Protein AF-A0A1I0GYD6-F1 (afdb_monomer)

Structure (mmCIF, N/CA/C/O backbone):
data_AF-A0A1I0GYD6-F1
#
_entry.id   AF-A0A1I0GYD6-F1
#
loop_
_atom_site.group_PDB
_atom_site.id
_atom_site.type_symbol
_atom_site.label_atom_id
_atom_site.label_alt_id
_atom_site.label_comp_id
_atom_site.label_asym_id
_atom_site.label_entity_id
_atom_site.label_seq_id
_atom_site.pdbx_PDB_ins_code
_atom_site.Cartn_x
_atom_site.Cartn_y
_atom_site.Cartn_z
_atom_site.occupancy
_atom_site.B_iso_or_equiv
_atom_site.auth_seq_id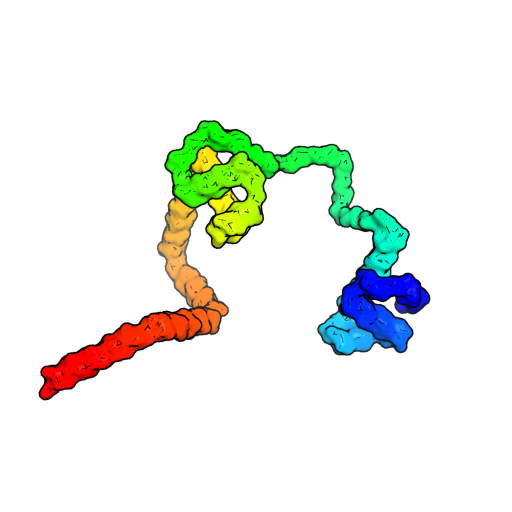
_atom_site.auth_comp_id
_atom_site.auth_asym_id
_atom_site.auth_atom_id
_atom_site.pdbx_PDB_model_num
ATOM 1 N N . MET A 1 1 ? -24.861 17.254 33.164 1.00 60.19 1 MET A N 1
ATOM 2 C CA . MET A 1 1 ? -25.232 16.139 32.263 1.00 60.19 1 MET A CA 1
ATOM 3 C C . MET A 1 1 ? -26.738 16.053 32.268 1.00 60.19 1 MET A C 1
ATOM 5 O O . MET A 1 1 ? -27.284 16.132 33.356 1.00 60.19 1 MET A O 1
ATOM 9 N N . ASN A 1 2 ? -27.392 15.909 31.117 1.00 68.62 2 ASN A N 1
ATOM 10 C CA . ASN A 1 2 ? -28.832 15.675 31.104 1.00 68.62 2 ASN A CA 1
ATOM 11 C C . ASN A 1 2 ? -29.079 14.161 31.238 1.00 68.62 2 ASN A C 1
ATOM 13 O O . ASN A 1 2 ? -28.977 13.426 30.259 1.00 68.62 2 ASN A O 1
ATOM 17 N N . THR A 1 3 ? -29.248 13.681 32.471 1.00 73.06 3 THR A N 1
ATOM 18 C CA . THR A 1 3 ? -29.357 12.246 32.797 1.00 73.06 3 THR A CA 1
ATOM 19 C C . THR A 1 3 ? -30.644 11.620 32.264 1.00 73.06 3 THR A C 1
ATOM 21 O O . THR A 1 3 ? -30.663 10.425 31.983 1.00 73.06 3 THR A O 1
ATOM 24 N N . GLU A 1 4 ? -31.686 12.419 32.042 1.00 76.75 4 GLU A N 1
ATOM 25 C CA . GLU A 1 4 ? -32.954 11.978 31.452 1.00 76.75 4 GLU A CA 1
ATOM 26 C C . GLU A 1 4 ? -32.768 11.490 30.010 1.00 76.75 4 GLU A C 1
ATOM 28 O O . GLU A 1 4 ? -33.218 10.403 29.660 1.00 76.75 4 GLU A O 1
ATOM 33 N N . GLN A 1 5 ? -31.967 12.204 29.210 1.00 80.44 5 GLN A N 1
ATOM 34 C CA . GLN A 1 5 ? -31.656 11.811 27.828 1.00 80.44 5 GLN A CA 1
ATOM 35 C C . GLN A 1 5 ? -30.883 10.489 27.729 1.00 80.44 5 GLN A C 1
ATOM 37 O O . GLN A 1 5 ? -30.929 9.824 26.695 1.00 80.44 5 GLN A O 1
ATOM 42 N N . LEU A 1 6 ? -30.149 10.107 28.779 1.00 81.50 6 LEU A N 1
ATOM 43 C CA . LEU A 1 6 ? -29.390 8.855 28.809 1.00 81.50 6 LEU A CA 1
ATOM 44 C C . LEU A 1 6 ? -30.273 7.643 29.121 1.00 81.50 6 LEU A C 1
ATOM 46 O O . LEU A 1 6 ? -29.966 6.550 28.651 1.00 81.50 6 LEU A O 1
ATOM 50 N N . LYS A 1 7 ? -31.372 7.832 29.865 1.00 83.38 7 LYS A N 1
ATOM 51 C CA . LYS A 1 7 ? -32.328 6.762 30.198 1.00 83.38 7 LYS A CA 1
ATOM 52 C C . LYS A 1 7 ? -33.103 6.269 28.973 1.00 83.38 7 LYS A C 1
ATOM 54 O O . LYS A 1 7 ? -33.479 5.107 28.915 1.00 83.38 7 LYS A O 1
ATOM 59 N N . GLU A 1 8 ? -33.294 7.129 27.976 1.00 82.69 8 GLU A N 1
ATOM 60 C CA . GLU A 1 8 ? -34.005 6.814 26.727 1.00 82.69 8 GLU A CA 1
ATOM 61 C C . GLU A 1 8 ? -33.108 6.187 25.638 1.00 82.69 8 GLU A C 1
ATOM 63 O O . GLU A 1 8 ? -33.518 6.050 24.473 1.00 82.69 8 GLU A O 1
ATOM 68 N N . LEU A 1 9 ? -31.853 5.858 25.973 1.00 83.75 9 LEU A N 1
ATOM 69 C CA . LEU A 1 9 ? -30.913 5.253 25.036 1.00 83.75 9 LEU A CA 1
ATOM 70 C C . LEU A 1 9 ? -31.171 3.754 24.866 1.00 83.75 9 LEU A C 1
ATOM 72 O O . LEU A 1 9 ? -31.213 3.014 25.842 1.00 83.75 9 LEU A O 1
ATOM 76 N N . ASN A 1 10 ? -31.266 3.282 23.618 1.00 83.81 10 ASN A N 1
ATOM 77 C CA . ASN A 1 10 ? -31.264 1.847 23.355 1.00 83.81 10 ASN A CA 1
ATOM 78 C C . ASN A 1 10 ? -29.827 1.322 23.494 1.00 83.81 10 ASN A C 1
ATOM 80 O O . ASN A 1 10 ? -28.979 1.555 22.625 1.00 83.81 10 ASN A O 1
ATOM 84 N N . LEU A 1 11 ? -29.561 0.628 24.603 1.00 82.12 11 LEU A N 1
ATOM 85 C CA . LEU A 1 11 ? -28.238 0.109 24.939 1.00 82.12 11 LEU A CA 1
ATOM 86 C C . LEU A 1 11 ? -27.738 -0.927 23.923 1.00 82.12 11 LEU A C 1
ATOM 88 O O . LEU A 1 11 ? -26.537 -0.977 23.679 1.00 82.12 11 LEU A O 1
ATOM 92 N N . GLU A 1 12 ? -28.614 -1.701 23.276 1.00 83.06 12 GLU A N 1
ATOM 93 C CA . GLU A 1 12 ? -28.217 -2.743 22.312 1.00 83.06 12 GLU A CA 1
ATOM 94 C C . GLU A 1 12 ? -27.498 -2.180 21.083 1.00 83.06 12 GLU A C 1
ATOM 96 O O . GLU A 1 12 ? -26.647 -2.837 20.486 1.00 83.06 12 GLU A O 1
ATOM 101 N N . LEU A 1 13 ? -27.799 -0.932 20.721 1.00 81.25 13 LEU A N 1
ATOM 102 C CA . LEU A 1 13 ? -27.207 -0.271 19.563 1.00 81.25 13 LEU A CA 1
ATOM 103 C C . LEU A 1 13 ? -25.826 0.323 19.857 1.00 81.25 13 LEU A C 1
ATOM 105 O O . LEU A 1 13 ? -25.136 0.741 18.924 1.00 81.25 13 LEU A O 1
ATOM 109 N N . LEU A 1 14 ? -25.421 0.396 21.125 1.00 85.06 14 LEU A N 1
ATOM 110 C CA . LEU A 1 14 ? -24.171 1.008 21.565 1.00 85.06 14 LEU A CA 1
ATOM 111 C C . LEU A 1 14 ? -23.012 0.008 21.553 1.00 85.06 14 LEU A C 1
ATOM 113 O O . LEU A 1 14 ? -23.192 -1.198 21.695 1.00 85.06 14 LEU A O 1
ATOM 117 N N . THR A 1 15 ? -21.787 0.514 21.402 1.00 88.50 15 THR A N 1
ATOM 118 C CA . THR A 1 15 ? -20.594 -0.314 21.627 1.00 88.50 15 THR A CA 1
ATOM 119 C C . THR A 1 15 ? -20.403 -0.577 23.120 1.00 88.50 15 THR A C 1
ATOM 121 O O . THR A 1 15 ? -20.819 0.240 23.935 1.00 88.50 15 THR A O 1
ATOM 124 N N . GLU A 1 16 ? -19.710 -1.656 23.488 1.00 88.44 16 GLU A N 1
ATOM 125 C CA . GLU A 1 16 ? -19.433 -1.996 24.899 1.00 88.44 16 GLU A CA 1
ATOM 126 C C . GLU A 1 16 ? -18.871 -0.801 25.687 1.00 88.44 16 GLU A C 1
ATOM 128 O O . GLU A 1 16 ? -19.434 -0.377 26.689 1.00 88.44 16 GLU A O 1
ATOM 133 N N . ARG A 1 17 ? -17.873 -0.102 25.128 1.00 89.25 17 ARG A N 1
ATOM 134 C CA . ARG A 1 17 ? -17.311 1.110 25.753 1.00 89.25 17 ARG A CA 1
ATOM 135 C C . ARG A 1 17 ? -18.295 2.274 25.894 1.00 89.25 17 ARG A C 1
ATOM 137 O O . ARG A 1 17 ? -18.101 3.131 26.750 1.00 89.25 17 ARG A O 1
ATOM 144 N N . GLN A 1 18 ? -19.286 2.376 25.013 1.00 90.56 18 GLN A N 1
ATOM 145 C CA . GLN A 1 18 ? -20.334 3.390 25.124 1.00 90.56 18 GLN A CA 1
ATOM 146 C C . GLN A 1 18 ? -21.358 2.997 26.189 1.00 90.56 18 GLN A C 1
ATOM 148 O O . GLN A 1 18 ? -21.754 3.866 26.960 1.00 90.56 18 GLN A O 1
ATOM 153 N N . LYS A 1 19 ? -21.743 1.715 26.253 1.00 91.31 19 LYS A N 1
ATOM 154 C CA . LYS A 1 19 ? -22.641 1.174 27.283 1.00 91.31 19 LYS A CA 1
ATOM 155 C C . LYS A 1 19 ? -22.064 1.408 28.675 1.00 91.31 19 LYS A C 1
ATOM 157 O O . LYS A 1 19 ? -22.728 2.038 29.489 1.00 91.31 19 LYS A O 1
ATOM 162 N N . ASP A 1 20 ? -20.808 1.023 28.896 1.00 91.38 20 ASP A N 1
ATOM 163 C CA . ASP A 1 20 ? -20.119 1.189 30.181 1.00 91.38 20 ASP A CA 1
ATOM 164 C C . ASP A 1 20 ? -20.117 2.652 30.641 1.00 91.38 20 ASP A C 1
ATOM 166 O O . ASP A 1 20 ? -20.473 2.970 31.776 1.00 91.38 20 ASP A O 1
ATOM 170 N N . ALA A 1 21 ? -19.765 3.572 29.736 1.00 91.12 21 ALA A N 1
ATOM 171 C CA . ALA A 1 21 ? -19.734 5.000 30.034 1.00 91.12 21 ALA A CA 1
ATOM 172 C C . ALA A 1 21 ? -21.131 5.581 30.326 1.00 91.12 21 ALA A C 1
ATOM 174 O O . ALA A 1 21 ? -21.249 6.488 31.148 1.00 91.12 21 ALA A O 1
ATOM 175 N N . VAL A 1 22 ? -22.178 5.086 29.656 1.00 91.38 22 VAL A N 1
ATOM 176 C CA . VAL A 1 22 ? -23.570 5.514 29.874 1.00 91.38 22 VAL A CA 1
ATOM 177 C C . VAL A 1 22 ? -24.118 4.954 31.187 1.00 91.38 22 VAL A C 1
ATOM 179 O O . VAL A 1 22 ? -24.715 5.713 31.944 1.00 91.38 22 VAL A O 1
ATOM 182 N N . LEU A 1 23 ? -23.871 3.679 31.502 1.00 91.94 23 LEU A N 1
ATOM 183 C CA . LEU A 1 23 ? -24.292 3.053 32.760 1.00 91.94 23 LEU A CA 1
ATOM 184 C C . LEU A 1 23 ? -23.654 3.743 33.965 1.00 91.94 23 LEU A C 1
ATOM 186 O O . LEU A 1 23 ? -24.362 4.184 34.864 1.00 91.94 23 LEU A O 1
ATOM 190 N N . MET A 1 24 ? -22.337 3.960 33.935 1.00 90.88 24 MET A N 1
ATOM 191 C CA . MET A 1 24 ? -21.652 4.688 35.006 1.00 90.88 24 MET A CA 1
ATOM 192 C C . MET A 1 24 ? -22.148 6.136 35.154 1.00 90.88 24 MET A C 1
ATOM 194 O O . MET A 1 24 ? -22.161 6.674 36.259 1.00 90.88 24 MET A O 1
ATOM 198 N N . ALA A 1 25 ? -22.572 6.775 34.060 1.00 89.31 25 ALA A N 1
ATOM 199 C CA . ALA A 1 25 ? -23.183 8.101 34.115 1.00 89.31 25 ALA A CA 1
ATOM 200 C C . ALA A 1 25 ? -24.609 8.072 34.700 1.00 89.31 25 ALA A C 1
ATOM 202 O O . ALA A 1 25 ? -24.994 9.015 35.391 1.00 89.31 25 ALA A O 1
ATOM 203 N N . LEU A 1 26 ? -25.384 7.006 34.459 1.00 89.06 26 LEU A N 1
ATOM 204 C CA . LEU A 1 26 ? -26.707 6.789 35.063 1.00 89.06 26 LEU A CA 1
ATOM 205 C C . LEU A 1 26 ? -26.618 6.481 36.565 1.00 89.06 26 LEU A C 1
ATOM 207 O O . LEU A 1 26 ? -27.490 6.905 37.316 1.00 89.06 26 LEU A O 1
ATOM 211 N N . GLU A 1 27 ? -25.538 5.831 37.003 1.00 89.75 27 GLU A N 1
ATOM 212 C CA . GLU A 1 27 ? -25.182 5.640 38.419 1.00 89.75 27 GLU A CA 1
ATOM 213 C C . GLU A 1 27 ? -24.773 6.948 39.129 1.00 89.75 27 GLU A C 1
ATOM 215 O O . GLU A 1 27 ? -24.512 6.945 40.329 1.00 89.75 27 GLU A O 1
ATOM 220 N N . GLY A 1 28 ? -24.692 8.072 38.407 1.00 88.38 28 GLY A N 1
ATOM 221 C CA . GLY A 1 28 ? -24.372 9.386 38.967 1.00 88.38 28 GLY A CA 1
ATOM 222 C C . GLY A 1 28 ? -22.878 9.709 39.059 1.00 88.38 28 GLY A C 1
ATOM 223 O O . GLY A 1 28 ? -22.526 10.760 39.596 1.00 88.38 28 GLY A O 1
ATOM 224 N N . LYS A 1 29 ? -21.988 8.865 38.515 1.00 89.50 29 LYS A N 1
ATOM 225 C CA . LYS A 1 29 ? -20.537 9.123 38.535 1.00 89.50 29 LYS A CA 1
ATOM 226 C C . LYS A 1 29 ? -20.171 10.314 37.653 1.00 89.50 29 LYS A C 1
ATOM 228 O O . LYS A 1 29 ? -20.707 10.505 36.555 1.00 89.50 29 LYS A O 1
ATOM 233 N N . SER A 1 30 ? -19.194 11.104 38.093 1.00 92.06 30 SER A N 1
ATOM 234 C CA . SER A 1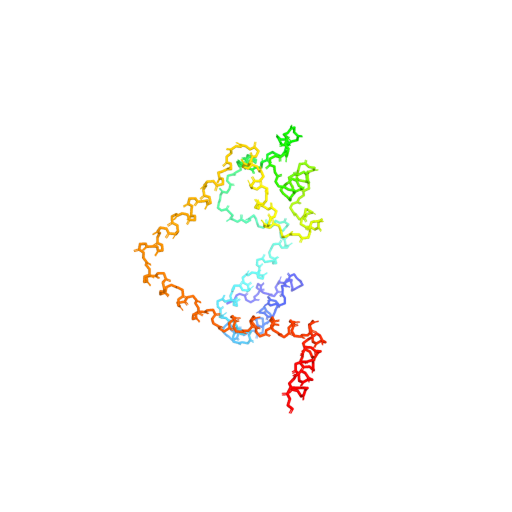 30 ? -18.709 12.241 37.305 1.00 92.06 30 SER A CA 1
ATOM 235 C C . SER A 1 30 ? -17.894 11.777 36.088 1.00 92.06 30 SER A C 1
ATOM 237 O O . SER A 1 30 ? -17.222 10.749 36.119 1.00 92.06 30 SER A O 1
ATOM 239 N N . GLN A 1 31 ? -17.861 12.556 34.997 1.00 91.25 31 GLN A N 1
ATOM 240 C CA . GLN A 1 31 ? -17.051 12.209 33.807 1.00 91.25 31 GLN A CA 1
ATOM 241 C C . GLN A 1 31 ? -15.563 12.011 34.128 1.00 91.25 31 GLN A C 1
ATOM 243 O O . GLN A 1 31 ? -14.860 11.279 33.431 1.00 91.25 31 GLN A O 1
ATOM 248 N N . THR A 1 32 ? -15.073 12.690 35.164 1.00 91.88 32 THR A N 1
ATOM 249 C CA . THR A 1 32 ? -13.715 12.544 35.683 1.00 91.88 32 THR A CA 1
ATOM 250 C C . THR A 1 32 ? -13.499 11.209 36.386 1.00 91.88 32 THR A C 1
ATOM 252 O O . THR A 1 32 ? -12.466 10.583 36.158 1.00 91.88 32 THR A O 1
ATOM 255 N N . GLU A 1 33 ? -14.456 10.743 37.188 1.00 91.94 33 GLU A N 1
ATOM 256 C CA . GLU A 1 33 ? -14.412 9.418 37.824 1.00 91.94 33 GLU A CA 1
ATOM 257 C C . GLU A 1 33 ? -14.535 8.298 36.796 1.00 91.94 33 GLU A C 1
ATOM 259 O O . GLU A 1 33 ? -13.722 7.378 36.802 1.00 91.94 33 GLU A O 1
ATOM 264 N N . ILE A 1 34 ? -15.478 8.418 35.857 1.00 92.69 34 ILE A N 1
ATOM 265 C CA . ILE A 1 34 ? -15.650 7.460 34.755 1.00 92.69 34 ILE A CA 1
ATOM 266 C C . ILE A 1 34 ? -14.353 7.349 33.952 1.00 92.69 34 ILE A C 1
ATOM 268 O O . ILE A 1 34 ? -13.905 6.253 33.628 1.00 92.69 34 ILE A O 1
ATOM 272 N N . GLY A 1 35 ? -13.706 8.485 33.674 1.00 92.38 35 GLY A N 1
ATOM 273 C CA . GLY A 1 35 ? -12.426 8.509 32.976 1.00 92.38 35 GLY A CA 1
ATOM 274 C C . GLY A 1 35 ? -11.336 7.752 33.733 1.00 92.38 35 GLY A C 1
ATOM 275 O O . GLY A 1 35 ? -10.646 6.923 33.142 1.00 92.38 35 GLY A O 1
ATOM 276 N N . LYS A 1 36 ? -11.223 7.972 35.049 1.00 93.06 36 LYS A N 1
ATOM 277 C CA . LYS A 1 36 ? -10.273 7.242 35.902 1.00 93.06 36 LYS A CA 1
ATOM 278 C C . LYS A 1 36 ? -10.547 5.734 35.904 1.00 93.06 36 LYS A C 1
ATOM 280 O O . LYS A 1 36 ? -9.604 4.969 35.743 1.00 93.06 36 LYS A O 1
ATOM 285 N N . LEU A 1 37 ? -11.811 5.318 36.020 1.00 91.88 37 LEU A N 1
ATOM 286 C CA . LEU A 1 37 ? -12.209 3.903 36.026 1.00 91.88 37 LEU A CA 1
ATOM 287 C C . LEU A 1 37 ? -11.954 3.210 34.680 1.00 91.88 37 LEU A C 1
ATOM 289 O O . LEU A 1 37 ? -11.504 2.071 34.644 1.00 91.88 37 LEU A O 1
ATOM 293 N N . MET A 1 38 ? -12.198 3.905 33.568 1.00 89.19 38 MET A N 1
ATOM 294 C CA . MET A 1 38 ? -12.009 3.372 32.214 1.00 89.19 38 MET A CA 1
ATOM 295 C C . MET A 1 38 ? -10.582 3.551 31.664 1.00 89.19 38 MET A C 1
ATOM 297 O O . MET A 1 38 ? -10.304 3.132 30.539 1.00 89.19 38 MET A O 1
ATOM 301 N N . GLY A 1 39 ? -9.689 4.222 32.399 1.00 92.12 39 GLY A N 1
ATOM 302 C CA . GLY A 1 39 ? -8.338 4.555 31.934 1.00 92.12 39 GLY A CA 1
ATOM 303 C C . GLY A 1 39 ? -8.306 5.550 30.764 1.00 92.12 39 GLY A C 1
ATOM 304 O O . GLY A 1 39 ? -7.408 5.495 29.924 1.00 92.12 39 GLY A O 1
ATOM 305 N N . VAL A 1 40 ? -9.291 6.448 30.662 1.00 91.12 40 VAL A N 1
ATOM 306 C CA . VAL A 1 40 ? -9.396 7.457 29.592 1.00 91.12 40 VAL A CA 1
ATOM 307 C C . VAL A 1 40 ? -9.597 8.865 30.154 1.00 91.12 40 VAL A C 1
ATOM 309 O O . VAL A 1 40 ? -10.024 9.068 31.284 1.00 91.12 40 VAL A O 1
ATOM 312 N N . THR A 1 41 ? -9.303 9.892 29.360 1.00 93.94 41 THR A N 1
ATOM 313 C CA . THR A 1 41 ? -9.489 11.285 29.790 1.00 93.94 41 THR A CA 1
ATOM 314 C C . THR A 1 41 ? -10.973 11.665 29.872 1.00 93.94 41 THR A C 1
ATOM 316 O O . THR A 1 41 ? -11.807 11.127 29.138 1.00 93.94 41 THR A O 1
ATOM 319 N N . LYS A 1 42 ? -11.321 12.662 30.703 1.00 92.44 42 LYS A N 1
ATOM 320 C CA . LYS A 1 42 ? -12.704 13.178 30.808 1.00 92.44 42 LYS A CA 1
ATOM 321 C C . LYS A 1 42 ? -13.275 13.630 29.454 1.00 92.44 42 LYS A C 1
ATOM 323 O O . LYS A 1 42 ? -14.468 13.493 29.195 1.00 92.44 42 LYS A O 1
ATOM 328 N N . GLN A 1 43 ? -12.417 14.143 28.566 1.00 92.12 43 GLN A N 1
ATOM 329 C CA . GLN A 1 43 ? -12.787 14.565 27.214 1.00 92.12 43 GLN A CA 1
ATOM 330 C C . GLN A 1 43 ? -13.221 13.370 26.359 1.00 92.12 43 GLN A C 1
ATOM 332 O O . GLN A 1 43 ? -14.206 13.470 25.627 1.00 92.12 43 GLN A O 1
ATOM 337 N N . ASN A 1 44 ? -12.541 12.228 26.494 1.00 92.00 44 ASN A N 1
ATOM 338 C CA . ASN A 1 44 ? -12.919 10.999 25.803 1.00 92.00 44 ASN A CA 1
ATOM 339 C C . ASN A 1 44 ? -14.249 10.445 26.322 1.00 92.00 44 ASN A C 1
ATOM 341 O O . ASN A 1 44 ? -15.072 10.032 25.511 1.00 92.00 44 ASN A O 1
ATOM 345 N N . VAL A 1 45 ? -14.506 10.506 27.633 1.00 92.00 45 VAL A N 1
ATOM 346 C CA . VAL A 1 45 ? -15.813 10.131 28.210 1.00 92.00 45 VAL A CA 1
ATOM 347 C C . VAL A 1 45 ? -16.931 11.017 27.656 1.00 92.00 45 VAL A C 1
ATOM 349 O O . VAL A 1 45 ? -17.954 10.518 27.191 1.00 92.00 45 VAL A O 1
ATOM 352 N N . SER A 1 46 ? -16.714 12.335 27.611 1.00 92.25 46 SER A N 1
ATOM 353 C CA . SER A 1 46 ? -17.664 13.280 27.010 1.00 92.25 46 SER A CA 1
ATOM 354 C C . SER A 1 46 ? -17.939 12.959 25.533 1.00 92.25 46 SER A C 1
ATOM 356 O O . SER A 1 46 ? -19.090 12.950 25.095 1.00 92.25 46 SER A O 1
ATOM 358 N N . ALA A 1 47 ? -16.899 12.617 24.765 1.00 92.12 47 ALA A N 1
ATOM 359 C CA . ALA A 1 47 ? -17.039 12.213 23.369 1.00 92.12 47 ALA A CA 1
ATOM 360 C C . ALA A 1 47 ? -17.777 10.872 23.201 1.00 92.12 47 ALA A C 1
ATOM 362 O O . ALA A 1 47 ? -18.572 10.736 22.270 1.00 92.12 47 ALA A O 1
ATOM 363 N N . LEU A 1 48 ? -17.539 9.894 24.083 1.00 91.62 48 LEU A N 1
ATOM 364 C CA . LEU A 1 48 ? -18.231 8.601 24.074 1.00 91.62 48 LEU A CA 1
ATOM 365 C C . LEU A 1 48 ? -19.736 8.779 24.275 1.00 91.62 48 LEU A C 1
ATOM 367 O O . LEU A 1 48 ? -20.517 8.253 23.484 1.00 91.62 48 LEU A O 1
ATOM 371 N N . ILE A 1 49 ? -20.125 9.585 25.262 1.00 90.44 49 ILE A N 1
ATOM 372 C CA . ILE A 1 49 ? -21.530 9.831 25.601 1.00 90.44 49 ILE A CA 1
ATOM 373 C C . 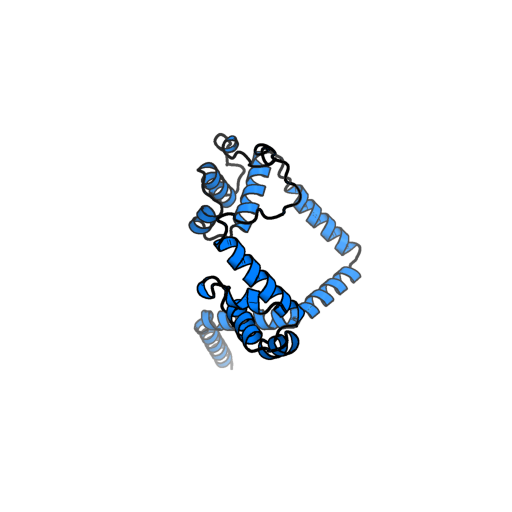ILE A 1 49 ? -22.234 10.621 24.492 1.00 90.44 49 ILE A C 1
ATOM 375 O O . ILE A 1 49 ? -23.324 10.246 24.067 1.00 90.44 49 ILE A O 1
ATOM 379 N N . LYS A 1 50 ? -21.585 11.648 23.926 1.00 90.69 50 LYS A N 1
ATOM 380 C CA . LYS A 1 50 ? -22.124 12.369 22.758 1.00 90.69 50 LYS A CA 1
ATOM 381 C C . LYS A 1 50 ? -22.363 11.439 21.566 1.00 90.69 50 LYS A C 1
ATOM 383 O O . LYS A 1 50 ? -23.422 11.494 20.949 1.00 90.69 50 LYS A O 1
ATOM 388 N N . LYS A 1 51 ? -21.402 10.559 21.260 1.00 89.50 51 LYS A N 1
ATOM 389 C CA . LYS A 1 51 ? -21.530 9.583 20.166 1.00 89.50 51 LYS A CA 1
ATOM 390 C C . LYS A 1 51 ? -22.599 8.525 20.440 1.00 89.50 51 LYS A C 1
ATOM 392 O O . LYS A 1 51 ? -23.193 8.038 19.486 1.00 89.50 51 LYS A O 1
ATOM 397 N N . ALA A 1 52 ? -22.832 8.161 21.700 1.00 88.12 52 ALA A N 1
ATOM 398 C CA . ALA A 1 52 ? -23.900 7.242 22.085 1.00 88.12 52 ALA A CA 1
ATOM 399 C C . ALA A 1 52 ? -25.285 7.848 21.803 1.00 88.12 52 ALA A C 1
ATOM 401 O O . ALA A 1 52 ? -26.109 7.219 21.141 1.00 88.12 52 ALA A O 1
ATOM 402 N N . ILE A 1 53 ? -25.490 9.107 22.205 1.00 88.62 53 ILE A N 1
ATOM 403 C CA . ILE A 1 53 ? -26.716 9.866 21.918 1.00 88.62 53 ILE A CA 1
ATOM 404 C C . ILE A 1 53 ? -26.926 9.996 20.406 1.00 88.62 53 ILE A C 1
ATOM 406 O O . ILE A 1 53 ? -28.006 9.698 19.902 1.00 88.62 53 ILE A O 1
ATOM 410 N N . GLU A 1 54 ? -25.878 10.367 19.667 1.00 84.38 54 GLU A N 1
ATOM 411 C CA . GLU A 1 54 ? -25.939 10.494 18.209 1.00 84.38 54 GLU A CA 1
ATOM 412 C C . GLU A 1 54 ? -26.260 9.157 17.526 1.00 84.38 54 GLU A C 1
ATOM 414 O O . GLU A 1 54 ? -27.029 9.097 16.576 1.00 84.38 54 GLU A O 1
ATOM 419 N N . ARG A 1 55 ? -25.696 8.048 18.004 1.00 81.19 55 ARG A N 1
ATOM 420 C CA . ARG A 1 55 ? -25.956 6.724 17.432 1.00 81.19 55 ARG A CA 1
ATOM 421 C C . ARG A 1 55 ? -27.410 6.295 17.615 1.00 81.19 55 ARG A C 1
ATOM 423 O O . ARG A 1 55 ? -27.967 5.693 16.703 1.00 81.19 55 ARG A O 1
ATOM 430 N N . ASN A 1 56 ? -28.012 6.638 18.751 1.00 82.81 56 ASN A N 1
ATOM 431 C CA . ASN A 1 56 ? -29.401 6.309 19.040 1.00 82.81 56 ASN A CA 1
ATOM 432 C C . ASN A 1 56 ? -30.405 7.275 18.384 1.00 82.81 56 ASN A C 1
ATOM 434 O O . ASN A 1 56 ? -31.522 6.882 18.068 1.00 82.81 56 ASN A O 1
ATOM 438 N N . SER A 1 57 ? -30.034 8.532 18.122 1.00 77.50 57 SER A N 1
ATOM 439 C CA . SER A 1 57 ? -30.880 9.418 17.310 1.00 77.50 57 SER A CA 1
ATOM 440 C C . SER A 1 57 ? -30.914 8.976 15.842 1.00 77.50 57 SER A C 1
ATOM 442 O O . SER A 1 57 ? -31.982 8.966 15.238 1.00 77.50 57 SER A O 1
ATOM 444 N N . ARG A 1 58 ? -29.780 8.504 15.304 1.00 68.19 58 ARG A N 1
ATOM 445 C CA . ARG A 1 58 ? -29.652 7.948 13.940 1.00 68.19 58 ARG A CA 1
ATOM 446 C C . ARG A 1 58 ? -30.382 6.625 13.704 1.00 68.19 58 ARG A C 1
ATOM 448 O O . ARG A 1 58 ? -30.499 6.214 12.558 1.00 68.19 58 ARG A O 1
ATOM 455 N N . SER A 1 59 ? -30.756 5.895 14.752 1.00 66.62 59 SER A N 1
ATOM 456 C CA . SER A 1 59 ? -31.5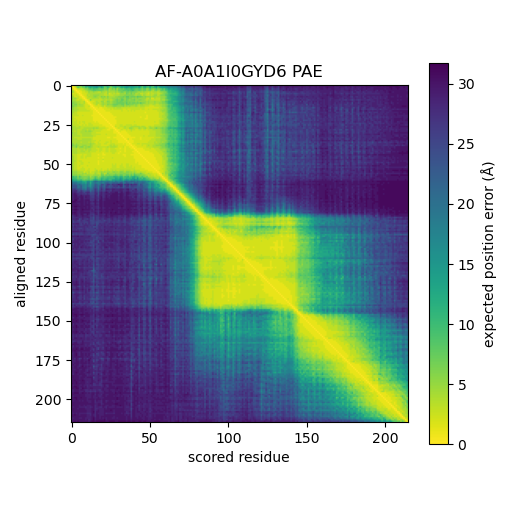89 4.695 14.607 1.00 66.62 59 SER A CA 1
ATOM 457 C C . SER A 1 59 ? -33.077 5.040 14.634 1.00 66.62 59 SER A C 1
ATOM 459 O O . SER A 1 59 ? -33.860 4.390 13.947 1.00 66.62 59 SER A O 1
ATOM 461 N N . LYS A 1 60 ? -33.462 6.084 15.386 1.00 63.25 60 LYS A N 1
ATOM 462 C CA . LYS A 1 60 ? -34.836 6.609 15.440 1.00 63.25 60 LYS A CA 1
ATOM 463 C C . LYS A 1 60 ? -35.234 7.314 14.138 1.00 63.25 60 LYS A C 1
ATOM 465 O O . LYS A 1 60 ? -36.368 7.174 13.691 1.00 63.25 60 LYS A O 1
ATOM 470 N N . THR A 1 61 ? -34.313 8.029 13.495 1.00 57.59 61 THR A N 1
ATOM 471 C CA . THR A 1 61 ? -34.505 8.548 12.137 1.00 57.59 61 THR A CA 1
ATOM 472 C C . THR A 1 61 ? -33.896 7.557 11.143 1.00 57.59 61 THR A C 1
ATOM 474 O O . THR A 1 61 ? -32.719 7.243 11.238 1.00 57.59 61 THR A O 1
ATOM 477 N N . LYS A 1 62 ? -34.624 7.082 10.119 1.00 52.03 62 LYS A N 1
ATOM 478 C CA . LYS A 1 62 ? -34.024 6.316 8.990 1.00 52.03 62 LYS A CA 1
ATOM 479 C C . LYS A 1 62 ? -33.045 7.156 8.142 1.00 52.03 62 LYS A C 1
ATOM 481 O O . LYS A 1 62 ? -32.707 6.799 7.017 1.00 52.03 62 LYS A O 1
ATOM 486 N N . GLU A 1 63 ? -32.591 8.285 8.665 1.00 48.25 63 GLU A N 1
ATOM 487 C CA . GLU A 1 63 ? -31.659 9.187 8.028 1.00 48.25 63 GLU A CA 1
ATOM 488 C C . GLU A 1 63 ? -30.279 8.968 8.634 1.00 48.25 63 GLU A C 1
ATOM 490 O O . GLU A 1 63 ? -29.934 9.470 9.705 1.00 48.25 63 GLU A O 1
ATOM 495 N N . CYS A 1 64 ? -29.444 8.225 7.907 1.00 40.66 64 CYS A N 1
ATOM 496 C CA . CYS A 1 64 ? -28.010 8.301 8.118 1.00 40.66 64 CYS A CA 1
ATOM 497 C C . CYS A 1 64 ? -27.604 9.778 7.994 1.00 40.66 64 CYS A C 1
ATOM 499 O O . CYS A 1 64 ? -27.920 10.403 6.976 1.00 40.66 64 CYS A O 1
ATOM 501 N N . PRO A 1 65 ? -26.887 10.361 8.967 1.00 44.06 65 PRO A N 1
ATOM 502 C CA . PRO A 1 65 ? -26.445 11.728 8.835 1.00 44.06 65 PRO A CA 1
ATOM 503 C C . PRO A 1 65 ? -25.484 11.740 7.668 1.00 44.06 65 PRO A C 1
ATOM 505 O O . PRO A 1 65 ? -24.446 11.069 7.677 1.00 44.06 65 PRO A O 1
ATOM 508 N N . LYS A 1 66 ? -25.866 12.495 6.641 1.00 47.44 66 LYS A N 1
ATOM 509 C CA . LYS A 1 66 ? -24.978 12.855 5.550 1.00 47.44 66 LYS A CA 1
ATOM 510 C C . LYS A 1 66 ? -23.728 13.403 6.225 1.00 47.44 66 LYS A C 1
ATOM 512 O O . LYS A 1 66 ? -23.785 14.438 6.897 1.00 47.44 66 LYS A O 1
ATOM 517 N N . HIS A 1 67 ? -22.625 12.658 6.130 1.00 37.75 67 HIS A N 1
ATOM 518 C CA . HIS A 1 67 ? -21.328 13.139 6.573 1.00 37.75 67 HIS A CA 1
ATOM 519 C C . HIS A 1 67 ? -21.200 14.565 6.052 1.00 37.75 67 HIS A C 1
ATOM 521 O O . HIS A 1 67 ? -21.345 14.789 4.849 1.00 37.75 67 HIS A O 1
ATOM 527 N N . HIS A 1 68 ? -20.987 15.528 6.949 1.00 40.00 68 HIS A N 1
ATOM 528 C CA . HIS A 1 68 ? -20.688 16.899 6.566 1.00 40.00 68 HIS A CA 1
ATOM 529 C C . HIS A 1 68 ? -19.279 16.916 5.958 1.00 40.00 68 HIS A C 1
ATOM 531 O O . HIS A 1 68 ? -18.330 17.446 6.521 1.00 40.00 68 HIS A O 1
ATOM 537 N N . THR A 1 69 ? -19.116 16.304 4.785 1.00 42.59 69 THR A N 1
ATOM 538 C CA . THR A 1 69 ? -18.161 16.790 3.804 1.00 42.59 69 THR A CA 1
ATOM 539 C C . THR A 1 69 ? -18.714 18.153 3.425 1.00 42.59 69 THR A C 1
ATOM 541 O O . THR A 1 69 ? -19.777 18.204 2.800 1.00 42.59 69 THR A O 1
ATOM 544 N N . GLY A 1 70 ? -18.096 19.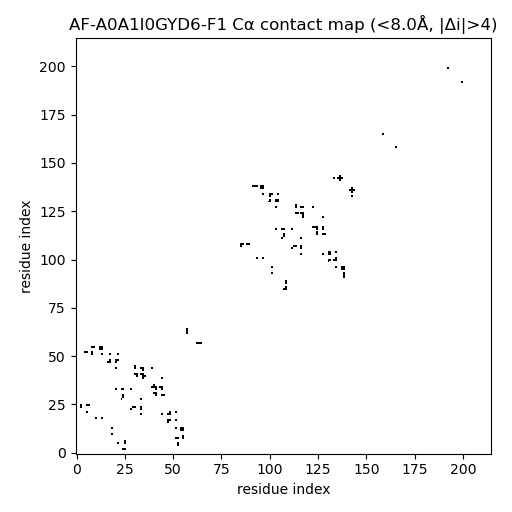231 3.915 1.00 37.69 70 GLY A N 1
ATOM 545 C CA . GLY A 1 70 ? -18.577 20.597 3.713 1.00 37.69 70 GLY A CA 1
ATOM 546 C C . GLY A 1 70 ? -19.146 20.773 2.309 1.00 37.69 70 GLY A C 1
ATOM 547 O O . GLY A 1 70 ? -18.476 20.428 1.342 1.00 37.69 70 GLY A O 1
ATOM 548 N N . LYS A 1 71 ? -20.419 21.181 2.231 1.00 39.72 71 LYS A N 1
ATOM 549 C CA . LYS A 1 71 ? -21.163 21.533 1.014 1.00 39.72 71 LYS A CA 1
ATOM 550 C C . LYS A 1 71 ? -20.609 20.862 -0.254 1.00 39.72 71 LYS A C 1
ATOM 552 O O . LYS A 1 71 ? -20.116 21.532 -1.160 1.00 39.72 71 LYS A O 1
ATOM 557 N N . ARG A 1 72 ? -20.704 19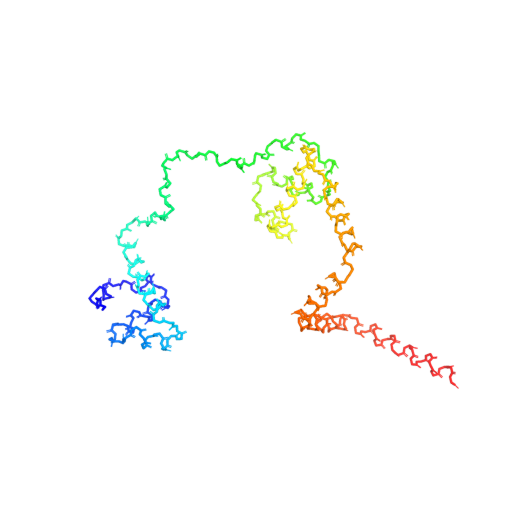.530 -0.351 1.00 41.25 72 ARG A N 1
ATOM 558 C CA . ARG A 1 72 ? -20.681 18.894 -1.671 1.00 41.25 72 ARG A CA 1
ATOM 559 C C . ARG A 1 72 ? -21.932 19.391 -2.380 1.00 41.25 72 ARG A C 1
ATOM 561 O O . ARG A 1 72 ? -23.023 18.886 -2.137 1.00 41.25 72 ARG A O 1
ATOM 568 N N . ARG A 1 73 ? -21.765 20.443 -3.191 1.00 39.69 73 ARG A N 1
ATOM 569 C CA . ARG A 1 73 ? -22.711 20.829 -4.243 1.00 39.69 73 ARG A CA 1
ATOM 570 C C . ARG A 1 73 ? -23.222 19.528 -4.866 1.00 39.69 73 ARG A C 1
ATOM 572 O O . ARG A 1 73 ? -22.417 18.613 -5.063 1.00 39.69 73 ARG A O 1
ATOM 579 N N . SER A 1 74 ? -24.521 19.434 -5.132 1.00 42.53 74 SER A N 1
ATOM 580 C CA . SER A 1 74 ? -25.117 18.388 -5.965 1.00 42.53 74 SER A CA 1
ATOM 581 C C . SER A 1 74 ? -24.544 18.518 -7.373 1.00 42.53 74 SER A C 1
ATOM 583 O O . SER A 1 74 ? -25.158 19.047 -8.290 1.00 42.53 74 SER A O 1
ATOM 585 N N . ILE A 1 75 ? -23.291 18.121 -7.502 1.00 47.09 75 ILE A N 1
ATOM 586 C CA . ILE A 1 75 ? -22.619 17.908 -8.752 1.00 47.09 75 ILE A CA 1
ATOM 587 C C . ILE A 1 75 ? -23.132 16.522 -9.115 1.00 47.09 75 ILE A C 1
ATOM 589 O O . ILE A 1 75 ? -22.729 15.536 -8.489 1.00 47.09 75 ILE A O 1
ATOM 593 N N . SER A 1 76 ? -24.097 16.462 -10.039 1.00 43.19 76 SER A N 1
ATOM 594 C CA . SER A 1 76 ? -24.286 15.299 -10.919 1.00 43.19 76 SER A CA 1
ATOM 595 C C . SER A 1 76 ? -22.929 14.628 -11.086 1.00 43.19 76 SER A C 1
ATOM 597 O O . SER A 1 76 ? -22.017 15.383 -11.407 1.00 43.19 76 SER A O 1
ATOM 599 N N . PRO A 1 77 ? -22.747 13.325 -10.770 1.00 47.75 77 PRO A N 1
ATOM 600 C CA . PRO A 1 77 ? -21.444 12.748 -10.449 1.00 47.75 77 PRO A CA 1
ATOM 601 C C . PRO A 1 77 ? -20.396 13.315 -11.391 1.00 47.75 77 PRO A C 1
ATOM 603 O O . PRO A 1 77 ? -20.344 12.908 -12.551 1.00 47.75 77 PRO A O 1
ATOM 606 N N . SER A 1 78 ? -19.644 14.338 -10.953 1.00 43.31 78 SER A N 1
ATOM 607 C CA . SER A 1 78 ? -18.682 14.921 -11.875 1.00 43.31 78 SER A CA 1
ATOM 608 C C . SER A 1 78 ? -17.732 13.778 -12.133 1.00 43.31 78 SER A C 1
ATOM 610 O O . SER A 1 78 ? -17.325 13.128 -11.158 1.00 43.31 78 SER A O 1
ATOM 612 N N . PRO A 1 79 ? -17.456 13.441 -13.402 1.00 45.19 79 PRO A N 1
ATOM 613 C CA . PRO A 1 79 ? -16.583 12.331 -13.703 1.00 45.19 79 PRO A CA 1
ATOM 614 C C . PRO A 1 79 ? -15.298 12.618 -12.946 1.00 45.19 79 PRO A C 1
ATOM 616 O O . PRO A 1 79 ? -14.589 13.584 -13.226 1.00 45.19 79 PRO A O 1
ATOM 619 N N . SER A 1 80 ? -15.063 11.842 -11.882 1.00 43.66 80 SER A N 1
ATOM 620 C CA . SER A 1 80 ? -13.845 11.949 -11.097 1.00 43.66 80 SER A CA 1
ATOM 621 C C . SER A 1 80 ? -12.724 11.906 -12.130 1.00 43.66 80 SER A C 1
ATOM 623 O O . SER A 1 80 ? -12.754 10.955 -12.918 1.00 43.66 80 SER A O 1
ATOM 625 N N . PRO A 1 81 ? -11.777 12.862 -12.185 1.00 47.03 81 PRO A N 1
ATOM 626 C CA . PRO A 1 81 ? -10.918 13.048 -13.361 1.00 47.03 81 PRO A CA 1
ATOM 627 C C . PRO A 1 81 ? -10.036 11.844 -13.749 1.00 47.03 81 PRO A C 1
ATOM 629 O O . PRO A 1 81 ? -9.163 11.972 -14.598 1.00 47.03 81 PRO A O 1
ATOM 632 N N . ARG A 1 82 ? -10.153 10.692 -13.069 1.00 50.94 82 ARG A N 1
ATOM 633 C CA . ARG A 1 82 ? -9.286 9.521 -13.211 1.00 50.94 82 ARG A CA 1
ATOM 634 C C . ARG A 1 82 ? -9.958 8.182 -12.860 1.00 50.94 82 ARG A C 1
ATOM 636 O O . ARG A 1 82 ? -9.282 7.323 -12.289 1.00 50.94 82 ARG A O 1
ATOM 643 N N . ARG A 1 83 ? -11.229 7.919 -13.196 1.00 56.09 83 ARG A N 1
ATOM 644 C CA . ARG A 1 83 ? -11.572 6.504 -13.471 1.00 56.09 83 ARG A CA 1
ATOM 645 C C . ARG A 1 83 ? -10.875 6.176 -14.786 1.00 56.09 83 ARG A C 1
ATOM 647 O O . ARG A 1 83 ? -11.395 6.479 -15.848 1.00 56.09 83 ARG A O 1
ATOM 654 N N . ARG A 1 84 ? -9.622 5.716 -14.694 1.00 69.38 84 ARG A N 1
ATOM 655 C CA . ARG A 1 84 ? -8.828 5.407 -15.885 1.00 69.38 84 ARG A CA 1
ATOM 656 C C . ARG A 1 84 ? -9.541 4.293 -16.628 1.00 69.38 84 ARG A C 1
ATOM 658 O O . ARG A 1 84 ? -9.831 3.266 -16.010 1.00 69.38 84 ARG A O 1
ATOM 665 N N . ASN A 1 85 ? -9.828 4.529 -17.900 1.00 80.69 85 ASN A N 1
ATOM 666 C CA . ASN A 1 85 ? -10.375 3.493 -18.739 1.00 80.69 85 ASN A CA 1
ATOM 667 C C . ASN A 1 85 ? -9.267 2.472 -19.000 1.00 80.69 85 ASN A C 1
ATOM 669 O O . ASN A 1 85 ? -8.170 2.837 -19.418 1.00 80.69 85 ASN A O 1
ATOM 673 N N . TYR A 1 86 ? -9.517 1.216 -18.643 1.00 84.56 86 TYR A N 1
ATOM 674 C CA . TYR A 1 86 ? -8.577 0.141 -18.938 1.00 84.56 86 TYR A CA 1
ATOM 675 C C . TYR A 1 86 ? -8.857 -0.497 -20.302 1.00 84.56 86 TYR A C 1
ATOM 677 O O . TYR A 1 86 ? -8.009 -1.237 -20.793 1.00 84.56 86 TYR A O 1
ATOM 685 N N . ASP A 1 87 ? -9.978 -0.156 -20.945 1.00 85.25 87 ASP A N 1
ATOM 686 C CA . ASP A 1 87 ? -10.311 -0.631 -22.288 1.00 85.25 87 ASP A CA 1
ATOM 687 C C . ASP A 1 87 ? -9.308 -0.143 -23.343 1.00 85.25 87 ASP A C 1
ATOM 689 O O . ASP A 1 87 ? -8.988 -0.892 -24.261 1.00 85.25 87 ASP A O 1
ATOM 693 N N . ASP A 1 88 ? -8.711 1.038 -23.153 1.00 85.44 88 ASP A N 1
ATOM 694 C CA . ASP A 1 88 ? -7.680 1.604 -24.039 1.00 85.44 88 ASP A CA 1
ATOM 695 C C . ASP A 1 88 ? -6.435 0.702 -24.156 1.00 85.44 88 ASP A C 1
ATOM 697 O O . ASP A 1 88 ? -5.656 0.806 -25.104 1.00 85.44 88 ASP A O 1
ATOM 701 N N . TYR A 1 89 ? -6.235 -0.199 -23.188 1.00 88.44 89 TYR A N 1
ATOM 702 C CA . TYR A 1 89 ? -5.119 -1.140 -23.156 1.00 88.44 89 TYR A CA 1
ATOM 703 C C . TYR A 1 89 ? -5.490 -2.536 -23.692 1.00 88.44 89 TYR A C 1
ATOM 705 O O . TYR A 1 89 ? -4.607 -3.383 -23.742 1.00 88.44 89 TYR A O 1
ATOM 713 N N . LYS A 1 90 ? -6.740 -2.790 -24.127 1.00 87.12 90 LYS A N 1
ATOM 714 C CA . LYS A 1 90 ? -7.161 -4.084 -24.721 1.00 87.12 90 LYS A CA 1
ATOM 715 C C . LYS A 1 90 ? -6.454 -4.405 -26.035 1.00 87.12 90 LYS A C 1
ATOM 717 O O . LYS A 1 90 ? -6.229 -5.568 -26.337 1.00 87.12 90 LYS A O 1
ATOM 722 N N . ILE A 1 91 ? -6.144 -3.368 -26.811 1.00 84.56 91 ILE A N 1
ATOM 723 C CA . ILE A 1 91 ? -5.609 -3.483 -28.177 1.00 84.56 91 ILE A CA 1
ATOM 724 C C . ILE A 1 91 ? -4.082 -3.271 -28.190 1.00 84.56 91 ILE A C 1
ATOM 726 O O . ILE A 1 91 ? -3.420 -3.524 -29.192 1.00 84.56 91 ILE A O 1
ATOM 730 N N . LYS A 1 92 ? -3.491 -2.805 -27.080 1.00 85.75 92 LYS A N 1
ATOM 731 C CA . LYS A 1 92 ? -2.054 -2.514 -27.011 1.00 85.75 92 LYS A CA 1
ATOM 732 C C . LYS A 1 92 ? -1.226 -3.788 -26.854 1.00 85.75 92 LYS A C 1
ATOM 734 O O . LYS A 1 92 ? -1.598 -4.699 -26.122 1.00 85.75 92 LYS A O 1
ATOM 739 N N . ASP A 1 93 ? -0.045 -3.785 -27.464 1.00 88.19 93 ASP A N 1
ATOM 740 C CA . ASP A 1 93 ? 0.944 -4.840 -27.268 1.00 88.19 93 ASP A CA 1
ATOM 741 C C . ASP A 1 93 ? 1.610 -4.726 -25.882 1.00 88.19 93 ASP A C 1
ATOM 743 O O . ASP A 1 93 ? 2.093 -3.666 -25.474 1.00 88.19 93 ASP A O 1
ATOM 747 N N . PHE A 1 94 ? 1.641 -5.838 -25.144 1.00 90.31 94 PHE A N 1
ATOM 748 C CA . PHE A 1 94 ? 2.257 -5.947 -23.819 1.00 90.31 94 PHE A CA 1
ATOM 749 C C . PHE A 1 94 ? 3.705 -6.461 -23.858 1.00 90.31 94 PHE A C 1
ATOM 751 O O . PHE A 1 94 ? 4.272 -6.773 -22.803 1.00 90.31 94 PHE A O 1
ATOM 758 N N . SER A 1 95 ? 4.324 -6.554 -25.038 1.00 89.88 95 SER A N 1
ATOM 759 C CA . SER A 1 95 ? 5.727 -6.954 -25.224 1.00 89.88 95 SER A CA 1
ATOM 760 C C . SER A 1 95 ? 6.713 -6.118 -24.396 1.00 89.88 95 SER A C 1
ATOM 762 O O . SER A 1 95 ? 7.604 -6.679 -23.762 1.00 89.88 95 SER A O 1
ATOM 764 N N . VAL A 1 96 ? 6.489 -4.803 -24.295 1.00 87.88 96 VAL A N 1
ATOM 765 C CA . VAL A 1 96 ? 7.317 -3.846 -23.526 1.00 87.88 96 VAL A CA 1
ATOM 766 C C . VAL A 1 96 ? 7.220 -4.057 -22.000 1.00 87.88 96 VAL A C 1
ATOM 768 O O . VAL A 1 96 ? 8.045 -3.561 -21.223 1.00 87.88 96 VAL A O 1
ATOM 771 N N . LEU A 1 97 ? 6.207 -4.788 -21.529 1.00 90.50 97 LEU A N 1
ATOM 772 C CA . LEU A 1 97 ? 5.971 -5.021 -20.105 1.00 90.50 97 LEU A CA 1
ATOM 773 C C . LEU A 1 97 ? 6.771 -6.207 -19.573 1.00 90.50 97 LEU A C 1
ATOM 775 O O . LEU A 1 97 ? 6.897 -7.242 -20.226 1.00 90.50 97 LEU A O 1
ATOM 779 N N . SER A 1 98 ? 7.227 -6.093 -18.323 1.00 89.94 98 SER A N 1
ATOM 780 C CA . SER A 1 98 ? 7.743 -7.262 -17.603 1.00 89.94 98 SER A CA 1
ATOM 781 C C . SER A 1 98 ? 6.629 -8.296 -17.380 1.00 89.94 98 SER A C 1
ATOM 783 O O . SER A 1 98 ? 5.456 -7.912 -17.312 1.00 89.94 98 SER A O 1
ATOM 785 N N . PRO A 1 99 ? 6.959 -9.587 -17.183 1.00 92.06 99 PRO A N 1
ATOM 786 C CA . PRO A 1 99 ? 5.956 -10.639 -16.998 1.00 92.06 99 PRO A CA 1
ATOM 787 C C . PRO A 1 99 ? 4.919 -10.304 -15.918 1.00 92.06 99 PRO A C 1
ATOM 789 O O . PRO A 1 99 ? 3.720 -10.469 -16.122 1.00 92.06 99 PRO A O 1
ATOM 792 N N . ARG A 1 100 ? 5.369 -9.725 -14.796 1.00 92.00 100 ARG A N 1
ATOM 793 C CA . ARG A 1 100 ? 4.486 -9.373 -13.678 1.00 92.00 100 ARG A CA 1
ATOM 794 C C . ARG A 1 100 ? 3.614 -8.147 -13.951 1.00 92.00 100 ARG A C 1
ATOM 796 O O . ARG A 1 100 ? 2.476 -8.088 -13.498 1.00 92.00 100 ARG A O 1
ATOM 803 N N . GLU A 1 101 ? 4.132 -7.162 -14.682 1.00 92.69 101 GLU A N 1
ATOM 804 C CA . GLU A 1 101 ? 3.340 -6.008 -15.128 1.00 92.69 101 GLU A CA 1
ATOM 805 C C . GLU A 1 101 ? 2.272 -6.432 -16.141 1.00 92.69 101 GLU A C 1
ATOM 807 O O . GLU A 1 101 ? 1.133 -5.978 -16.039 1.00 92.69 101 GLU A O 1
ATOM 812 N N . ARG A 1 102 ? 2.630 -7.331 -17.069 1.00 94.88 102 ARG A N 1
ATOM 813 C CA . ARG A 1 102 ? 1.732 -7.907 -18.076 1.00 94.88 102 ARG A CA 1
ATOM 814 C C . ARG A 1 102 ? 0.578 -8.669 -17.434 1.00 94.88 102 ARG A C 1
ATOM 816 O O . ARG A 1 102 ? -0.576 -8.439 -17.779 1.00 94.88 102 ARG A O 1
ATOM 823 N N . GLU A 1 103 ? 0.878 -9.537 -16.476 1.00 94.38 103 GLU A N 1
ATOM 824 C CA . GLU A 1 103 ? -0.128 -10.322 -15.760 1.00 94.38 103 GLU A CA 1
ATOM 825 C C . GLU A 1 103 ? -1.125 -9.413 -15.024 1.00 94.38 103 GLU A C 1
ATOM 827 O O . GLU A 1 103 ? -2.338 -9.537 -15.181 1.00 94.38 103 GLU A O 1
ATOM 832 N N . VAL A 1 104 ? -0.621 -8.417 -14.290 1.00 95.50 104 VAL A N 1
ATOM 833 C CA . VAL A 1 104 ? -1.467 -7.495 -13.524 1.00 95.50 104 VAL A CA 1
ATOM 834 C C . VAL A 1 104 ? -2.322 -6.600 -14.424 1.00 95.50 104 VAL A C 1
ATOM 836 O O . VAL A 1 104 ? -3.483 -6.353 -14.091 1.00 95.50 104 VAL A O 1
ATOM 839 N N . ILE A 1 105 ? -1.784 -6.094 -15.541 1.00 93.75 105 ILE A N 1
ATOM 840 C CA . ILE A 1 105 ? -2.570 -5.247 -16.447 1.00 93.75 105 ILE A CA 1
ATOM 841 C C . ILE A 1 105 ? -3.620 -6.057 -17.211 1.00 93.75 105 ILE A C 1
ATOM 843 O O . ILE A 1 105 ? -4.733 -5.566 -17.351 1.00 93.75 105 ILE A O 1
ATOM 847 N N . SER A 1 106 ? -3.324 -7.303 -17.595 1.00 94.31 106 SER A N 1
ATOM 848 C CA . SER A 1 106 ? -4.279 -8.187 -18.284 1.00 94.31 106 SER A CA 1
ATOM 849 C C . SER A 1 106 ? -5.490 -8.479 -17.399 1.00 94.31 106 SER A C 1
ATOM 851 O O . SER A 1 106 ? -6.620 -8.191 -17.779 1.00 94.31 106 SER A O 1
ATOM 853 N N . LEU A 1 107 ? -5.255 -8.884 -16.145 1.00 94.00 107 LEU A N 1
ATOM 854 C CA . LEU A 1 107 ? -6.326 -9.087 -15.163 1.00 94.00 107 LEU A CA 1
ATOM 855 C C . LEU A 1 107 ? -7.129 -7.806 -14.903 1.00 94.00 107 LEU A C 1
ATOM 857 O O . LEU A 1 107 ? -8.321 -7.841 -14.598 1.00 94.00 107 LEU A O 1
ATOM 861 N N . LYS A 1 108 ? -6.479 -6.642 -14.996 1.00 93.19 108 LYS A N 1
ATOM 862 C CA . LYS A 1 108 ? -7.157 -5.362 -14.806 1.00 93.19 108 LYS A CA 1
ATOM 863 C C . LYS A 1 108 ? -8.034 -4.985 -15.998 1.00 93.19 108 LYS A C 1
ATOM 865 O O . LYS A 1 108 ? -9.109 -4.427 -15.785 1.00 93.19 108 LYS A O 1
ATOM 870 N N . VAL A 1 109 ? -7.585 -5.307 -17.208 1.00 92.31 109 VAL A N 1
ATOM 871 C CA . VAL A 1 109 ? -8.325 -5.168 -18.468 1.00 92.31 109 VAL A CA 1
ATOM 872 C C . VAL A 1 109 ? -9.524 -6.124 -18.522 1.00 92.31 109 VAL A C 1
ATOM 874 O O . VAL A 1 109 ? -10.588 -5.735 -18.995 1.00 92.31 109 VAL A O 1
ATOM 877 N N . GLU A 1 110 ? -9.398 -7.323 -17.949 1.00 91.06 110 GLU A N 1
ATOM 878 C CA . GLU A 1 110 ? -10.505 -8.272 -17.727 1.00 91.06 110 GLU A CA 1
ATOM 879 C C . GLU A 1 110 ? -11.557 -7.761 -16.720 1.00 91.06 110 GLU A C 1
ATOM 881 O O . GLU A 1 110 ? -12.616 -8.360 -16.558 1.00 91.06 110 GLU A O 1
ATOM 886 N N . GLY A 1 111 ? -11.287 -6.646 -16.032 1.00 90.69 111 GLY A N 1
ATOM 887 C CA . GLY A 1 111 ? -12.233 -5.999 -15.123 1.00 90.69 111 GLY A CA 1
ATOM 888 C C . GLY A 1 111 ? -12.066 -6.372 -13.650 1.00 90.69 111 GLY A C 1
ATOM 889 O O . GLY A 1 111 ? -12.861 -5.925 -12.818 1.00 90.69 111 GLY A O 1
ATOM 890 N N . LEU A 1 112 ? -11.022 -7.121 -13.273 1.00 92.44 112 LEU A N 1
ATOM 891 C CA . LEU A 1 112 ? -10.826 -7.498 -11.875 1.00 92.44 112 LEU A CA 1
ATOM 892 C C . LEU A 1 112 ? -10.501 -6.279 -10.990 1.00 92.44 112 LEU A C 1
ATOM 894 O O . LEU A 1 112 ? -9.837 -5.295 -11.358 1.00 92.44 112 LEU A O 1
ATOM 898 N N . THR A 1 113 ? -10.963 -6.348 -9.745 1.00 92.44 113 THR A N 1
ATOM 899 C CA . THR A 1 113 ? -10.621 -5.372 -8.706 1.00 92.44 113 THR A CA 1
ATOM 900 C C . THR A 1 113 ? -9.203 -5.609 -8.182 1.00 92.44 113 THR A C 1
ATOM 902 O O . THR A 1 113 ? -8.671 -6.712 -8.256 1.00 92.44 113 THR A O 1
ATOM 905 N N . HIS A 1 114 ? -8.572 -4.589 -7.585 1.00 91.50 114 HIS A N 1
ATOM 906 C CA . HIS A 1 114 ? -7.237 -4.766 -6.988 1.00 91.50 114 HIS A CA 1
ATOM 907 C C . HIS A 1 114 ? -7.220 -5.842 -5.896 1.00 91.50 114 HIS A C 1
ATOM 909 O O . HIS A 1 114 ? -6.191 -6.473 -5.693 1.00 91.50 114 HIS A O 1
ATOM 915 N N . ARG A 1 115 ? -8.346 -6.055 -5.205 1.00 90.75 115 ARG A N 1
ATOM 916 C CA . ARG A 1 115 ? -8.476 -7.098 -4.187 1.00 90.75 115 ARG A CA 1
ATOM 917 C C . ARG A 1 115 ? -8.480 -8.490 -4.818 1.00 90.75 115 ARG A C 1
ATOM 919 O O . ARG A 1 115 ? -7.672 -9.314 -4.435 1.00 90.75 115 ARG A O 1
ATOM 926 N N . GLN A 1 116 ? -9.280 -8.708 -5.859 1.00 90.25 116 GLN A N 1
ATOM 927 C CA . GLN A 1 116 ? -9.298 -9.990 -6.575 1.00 90.25 116 GLN A CA 1
ATOM 928 C C . GLN A 1 116 ? -7.946 -10.312 -7.225 1.00 90.25 116 GLN A C 1
ATOM 930 O O . GLN A 1 116 ? -7.495 -11.451 -7.179 1.00 90.25 116 GLN A O 1
ATOM 935 N N . ILE A 1 117 ? -7.266 -9.307 -7.788 1.00 92.81 117 ILE A N 1
ATOM 936 C CA . ILE A 1 117 ? -5.908 -9.476 -8.327 1.00 92.81 117 ILE A CA 1
ATOM 937 C C . ILE A 1 117 ? -4.919 -9.803 -7.197 1.00 92.81 117 ILE A C 1
ATOM 939 O O . ILE A 1 117 ? -4.053 -10.652 -7.373 1.00 92.81 117 ILE A O 1
ATOM 943 N N . SER A 1 118 ? -5.055 -9.157 -6.033 1.00 92.81 118 SER A N 1
ATOM 944 C CA . SER A 1 118 ? -4.235 -9.418 -4.839 1.00 92.81 118 SER A CA 1
ATOM 945 C C . SER A 1 118 ? -4.382 -10.859 -4.380 1.00 92.81 118 SER A C 1
ATOM 947 O O . SER A 1 118 ? -3.377 -11.538 -4.190 1.00 92.81 118 SER A O 1
ATOM 949 N N . ASP A 1 119 ? -5.621 -11.327 -4.266 1.00 92.00 119 ASP A N 1
ATOM 950 C CA . ASP A 1 119 ? -5.940 -12.680 -3.820 1.00 92.00 119 ASP A CA 1
ATOM 951 C C . ASP A 1 119 ? -5.446 -13.727 -4.835 1.00 92.00 119 ASP A C 1
ATOM 953 O O . ASP A 1 119 ? -4.853 -14.729 -4.446 1.00 92.00 119 ASP A O 1
ATOM 957 N N . ARG A 1 120 ? -5.588 -13.462 -6.143 1.00 93.06 120 ARG A N 1
ATOM 958 C CA . ARG A 1 120 ? -5.131 -14.364 -7.217 1.00 93.06 120 ARG A CA 1
ATOM 959 C C . ARG A 1 120 ? -3.607 -14.463 -7.317 1.00 93.06 120 ARG A C 1
ATOM 961 O O . ARG A 1 120 ? -3.083 -15.524 -7.631 1.00 93.06 120 ARG A O 1
ATOM 968 N N . LEU A 1 121 ? -2.900 -13.355 -7.095 1.00 92.19 121 LEU A N 1
ATOM 969 C CA . LEU A 1 121 ? -1.453 -13.258 -7.307 1.00 92.19 121 LEU A CA 1
ATOM 970 C C . LEU A 1 121 ? -0.627 -13.335 -6.016 1.00 92.19 121 LEU A C 1
ATOM 972 O O . LEU A 1 121 ? 0.604 -13.337 -6.097 1.00 92.19 121 LEU A O 1
ATOM 976 N N . GLY A 1 122 ? -1.272 -13.350 -4.847 1.00 91.06 122 GLY A N 1
ATOM 977 C CA . GLY A 1 122 ? -0.616 -13.381 -3.537 1.00 91.06 122 GLY A CA 1
ATOM 978 C C . GLY A 1 122 ? 0.220 -12.132 -3.228 1.00 91.06 122 GLY A C 1
ATOM 979 O O . GLY A 1 122 ? 1.207 -12.213 -2.501 1.00 91.06 122 GLY A O 1
ATOM 980 N N . ILE A 1 123 ? -0.121 -10.975 -3.805 1.00 91.00 123 ILE A N 1
ATOM 981 C CA . ILE A 1 123 ? 0.626 -9.714 -3.639 1.00 91.00 123 ILE A CA 1
ATOM 982 C C . ILE A 1 123 ? -0.269 -8.616 -3.087 1.00 91.00 123 ILE A C 1
ATOM 984 O O . ILE A 1 123 ? -1.449 -8.556 -3.397 1.00 91.00 123 ILE A O 1
ATOM 988 N N . SER A 1 124 ? 0.299 -7.690 -2.314 1.00 92.00 124 SER A N 1
ATOM 989 C CA . SER A 1 124 ? -0.489 -6.614 -1.710 1.00 92.00 124 SER A CA 1
ATOM 990 C C . SER A 1 124 ? -1.151 -5.701 -2.751 1.00 92.00 124 SER A C 1
ATOM 992 O O . SER A 1 124 ? -0.600 -5.410 -3.817 1.00 92.00 124 SER A O 1
ATOM 994 N N . THR A 1 125 ? -2.314 -5.153 -2.401 1.00 89.75 125 THR A N 1
ATOM 995 C CA . THR A 1 125 ? -3.060 -4.185 -3.227 1.00 89.75 125 THR A CA 1
ATOM 996 C C . THR A 1 125 ? -2.234 -2.950 -3.607 1.00 89.75 125 THR A C 1
ATOM 998 O O . THR A 1 125 ? -2.374 -2.424 -4.712 1.00 89.75 125 THR A O 1
ATOM 1001 N N . ASN A 1 126 ? -1.319 -2.518 -2.734 1.00 88.94 126 ASN A N 1
ATOM 1002 C CA . ASN A 1 126 ? -0.364 -1.448 -3.029 1.00 88.94 126 ASN A CA 1
ATOM 1003 C C . ASN A 1 126 ? 0.647 -1.852 -4.109 1.00 88.94 126 ASN A C 1
ATOM 1005 O O . ASN A 1 126 ? 0.939 -1.054 -5.001 1.00 88.94 126 ASN A O 1
ATOM 1009 N N . CYS A 1 127 ? 1.157 -3.086 -4.060 1.00 89.75 127 CYS A N 1
ATOM 1010 C CA . CYS A 1 127 ? 2.065 -3.612 -5.078 1.00 89.75 127 CYS A CA 1
ATOM 1011 C C . CYS A 1 127 ? 1.402 -3.593 -6.465 1.00 89.75 127 CYS A C 1
ATOM 1013 O O . CYS A 1 127 ? 1.997 -3.116 -7.431 1.00 89.75 127 CYS A O 1
ATOM 1015 N N . ILE A 1 128 ? 0.131 -3.995 -6.540 1.00 92.50 128 ILE A N 1
ATOM 1016 C CA . ILE A 1 128 ? -0.680 -3.945 -7.767 1.00 92.50 128 ILE A CA 1
ATOM 1017 C C . ILE A 1 128 ? -0.808 -2.517 -8.299 1.00 92.50 128 ILE A C 1
ATOM 1019 O O . ILE A 1 128 ? -0.615 -2.284 -9.491 1.00 92.50 128 ILE A O 1
ATOM 1023 N N . GLY A 1 129 ? -1.080 -1.545 -7.424 1.00 90.25 129 GLY A N 1
ATOM 1024 C CA . GLY A 1 129 ? -1.164 -0.135 -7.812 1.00 90.25 129 GLY A CA 1
ATOM 1025 C C . GLY A 1 129 ? 0.123 0.382 -8.464 1.00 90.25 129 GLY A C 1
ATOM 1026 O O . GLY A 1 129 ? 0.066 1.061 -9.492 1.00 90.25 129 GLY A O 1
ATOM 1027 N N . VAL A 1 130 ? 1.280 0.009 -7.908 1.00 90.06 130 VAL A N 1
ATOM 1028 C CA . VAL A 1 130 ? 2.597 0.355 -8.465 1.00 90.06 130 VAL A CA 1
ATOM 1029 C C . VAL A 1 130 ? 2.823 -0.338 -9.809 1.00 90.06 130 VAL A C 1
ATOM 1031 O O . VAL A 1 130 ? 3.211 0.326 -10.768 1.00 90.06 130 VAL A O 1
ATOM 1034 N N . LEU A 1 131 ? 2.541 -1.640 -9.918 1.00 92.38 131 LEU A N 1
ATOM 1035 C CA . LEU A 1 131 ? 2.701 -2.392 -11.169 1.00 92.38 131 LEU A CA 1
ATOM 1036 C C . LEU A 1 131 ? 1.834 -1.811 -12.295 1.00 92.38 131 LEU A C 1
ATOM 1038 O O . LEU A 1 131 ? 2.337 -1.577 -13.390 1.00 92.38 131 LEU A O 1
ATOM 1042 N N . LEU A 1 132 ? 0.578 -1.455 -12.008 1.00 92.75 132 LEU A N 1
ATOM 1043 C CA . LEU A 1 132 ? -0.313 -0.797 -12.969 1.00 92.75 132 LEU A CA 1
ATOM 1044 C C . LEU A 1 132 ? 0.174 0.601 -13.365 1.00 92.75 132 LEU A C 1
ATOM 1046 O O . LEU A 1 132 ? -0.004 1.024 -14.504 1.00 92.75 132 LEU A O 1
ATOM 1050 N N . GLN A 1 133 ? 0.767 1.363 -12.445 1.00 89.50 133 GLN A N 1
ATOM 1051 C CA . GLN A 1 133 ? 1.359 2.658 -12.782 1.00 89.50 133 GLN A CA 1
ATOM 1052 C C . GLN A 1 133 ? 2.524 2.504 -13.762 1.00 89.50 133 GLN A C 1
ATOM 1054 O O . GLN A 1 133 ? 2.559 3.226 -14.757 1.00 89.50 133 GLN A O 1
ATOM 1059 N N . ARG A 1 134 ? 3.440 1.568 -13.496 1.00 88.06 134 ARG A N 1
ATOM 1060 C CA . ARG A 1 134 ? 4.597 1.312 -14.362 1.00 88.06 134 ARG A CA 1
ATOM 1061 C C . ARG A 1 134 ? 4.170 0.784 -15.724 1.00 88.06 134 ARG A C 1
ATOM 1063 O O . ARG A 1 134 ? 4.609 1.324 -16.732 1.00 88.06 134 ARG A O 1
ATOM 1070 N N . ALA A 1 135 ? 3.267 -0.196 -15.738 1.00 91.69 135 ALA A N 1
ATOM 1071 C CA . ALA A 1 135 ? 2.747 -0.787 -16.962 1.00 91.69 135 ALA A CA 1
ATOM 1072 C C . ALA A 1 135 ? 2.138 0.276 -17.883 1.00 91.69 135 ALA A C 1
ATOM 1074 O O . ALA A 1 135 ? 2.551 0.409 -19.028 1.00 91.69 135 ALA A O 1
ATOM 1075 N N . ARG A 1 136 ? 1.238 1.114 -17.354 1.00 90.25 136 ARG A N 1
ATOM 1076 C CA . ARG A 1 136 ? 0.640 2.214 -18.127 1.00 90.25 136 ARG A CA 1
ATOM 1077 C C . ARG A 1 136 ? 1.681 3.194 -18.631 1.00 90.25 136 ARG A C 1
ATOM 1079 O O . ARG A 1 136 ? 1.676 3.511 -19.806 1.00 90.25 136 ARG A O 1
ATOM 1086 N N . GLY A 1 137 ? 2.609 3.622 -17.774 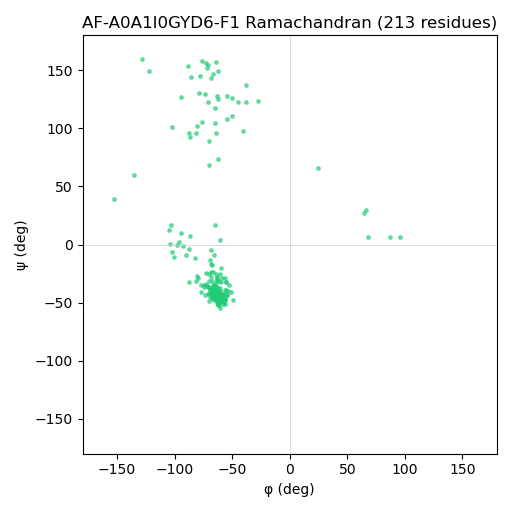1.00 87.69 137 GLY A N 1
ATOM 1087 C CA . GLY A 1 137 ? 3.666 4.524 -18.215 1.00 87.69 137 GLY A CA 1
ATOM 1088 C C . GLY A 1 137 ? 4.424 3.959 -19.420 1.00 87.69 137 GLY A C 1
ATOM 1089 O O . GLY A 1 137 ? 4.725 4.699 -20.349 1.00 87.69 137 GLY A O 1
ATOM 1090 N N . LYS A 1 138 ? 4.752 2.658 -19.394 1.00 88.75 138 LYS A N 1
ATOM 1091 C CA . LYS A 1 138 ? 5.497 1.998 -20.474 1.00 88.75 138 LYS A CA 1
ATOM 1092 C C . LYS A 1 138 ? 4.671 1.950 -21.755 1.00 88.75 138 LYS A C 1
ATOM 1094 O O . LYS A 1 138 ? 5.183 2.290 -22.811 1.00 88.75 138 LYS A O 1
ATOM 1099 N N . LEU A 1 139 ? 3.389 1.601 -21.639 1.00 89.94 139 LEU A N 1
ATOM 1100 C CA . LEU A 1 139 ? 2.451 1.547 -22.766 1.00 89.94 139 LEU A CA 1
ATOM 1101 C C . LEU A 1 139 ? 2.075 2.925 -23.326 1.00 89.94 139 LEU A C 1
ATOM 1103 O O . LEU A 1 139 ? 1.661 3.028 -24.478 1.00 89.94 139 LEU A O 1
ATOM 1107 N N . ASP A 1 140 ? 2.167 3.973 -22.514 1.00 87.19 140 ASP A N 1
ATOM 1108 C CA . ASP A 1 140 ? 1.850 5.351 -22.894 1.00 87.19 140 ASP A CA 1
ATOM 1109 C C . ASP A 1 140 ? 3.113 6.133 -23.297 1.00 87.19 140 ASP A C 1
ATOM 1111 O O . ASP A 1 140 ? 3.035 7.329 -23.556 1.00 87.19 140 ASP A O 1
ATOM 1115 N N . GLY A 1 141 ? 4.291 5.492 -23.301 1.00 82.69 141 GLY A N 1
ATOM 1116 C CA . GLY A 1 141 ? 5.575 6.131 -23.621 1.00 82.69 141 GLY A CA 1
ATOM 1117 C C . GLY A 1 141 ? 6.052 7.169 -22.593 1.00 82.69 141 GLY A C 1
ATOM 1118 O O . GLY A 1 141 ? 7.067 7.825 -22.796 1.00 82.69 141 GLY A O 1
ATOM 1119 N N . THR A 1 142 ? 5.351 7.309 -21.465 1.00 81.12 142 THR A N 1
ATOM 1120 C CA . THR A 1 142 ? 5.659 8.265 -20.382 1.00 81.12 142 THR A CA 1
ATOM 1121 C C . THR A 1 142 ? 6.538 7.661 -19.284 1.00 81.12 142 THR A C 1
ATOM 1123 O O . THR A 1 142 ? 6.886 8.323 -18.301 1.00 81.12 142 THR A O 1
ATOM 1126 N N . TYR A 1 143 ? 6.894 6.380 -19.405 1.00 75.25 143 TYR A N 1
ATOM 1127 C CA . TYR A 1 143 ? 7.754 5.702 -18.444 1.00 75.25 143 TYR A CA 1
ATOM 1128 C C . TYR A 1 143 ? 9.218 6.004 -18.700 1.00 75.25 143 TYR A C 1
ATOM 1130 O O . TYR A 1 143 ? 9.901 5.343 -19.478 1.00 75.25 143 TYR A O 1
ATOM 1138 N N . HIS A 1 144 ? 9.719 6.984 -17.966 1.00 67.25 144 HIS A N 1
ATOM 1139 C CA . HIS A 1 144 ? 11.131 7.309 -17.957 1.00 67.25 144 HIS A CA 1
ATOM 1140 C C . HIS A 1 144 ? 11.855 6.459 -16.903 1.00 67.25 144 HIS A C 1
ATOM 1142 O O . HIS A 1 144 ? 11.928 6.847 -15.735 1.00 67.25 144 HIS A O 1
ATOM 1148 N N . ASP A 1 145 ? 12.457 5.329 -17.295 1.00 64.38 145 ASP A N 1
ATOM 1149 C CA . ASP A 1 145 ? 13.436 4.640 -16.424 1.00 64.38 145 ASP A CA 1
ATOM 1150 C C . ASP A 1 145 ? 14.639 5.565 -16.122 1.00 64.38 145 ASP A C 1
ATOM 1152 O O . ASP A 1 145 ? 15.236 5.521 -15.042 1.00 64.38 145 ASP A O 1
ATOM 1156 N N . GLY A 1 146 ? 14.885 6.524 -17.027 1.00 61.47 146 GLY A N 1
ATOM 1157 C CA . GLY A 1 146 ? 15.791 7.655 -16.844 1.00 61.47 146 GLY A CA 1
ATOM 1158 C C . GLY A 1 146 ? 15.528 8.463 -15.573 1.00 61.47 146 GLY A C 1
ATOM 1159 O O . GLY A 1 146 ? 16.485 8.837 -14.915 1.00 61.47 146 GLY A O 1
ATOM 1160 N N . LEU A 1 147 ? 14.276 8.632 -15.124 1.00 64.88 147 LEU A N 1
ATOM 1161 C CA . LEU A 1 147 ? 13.985 9.369 -13.887 1.00 64.88 147 LEU A CA 1
ATOM 1162 C C . LEU A 1 147 ? 14.537 8.639 -12.655 1.00 64.88 147 LEU A C 1
ATOM 1164 O O . LEU A 1 147 ? 15.068 9.269 -11.743 1.00 64.88 147 LEU A O 1
ATOM 1168 N N . ARG A 1 148 ? 14.454 7.303 -12.619 1.00 65.50 148 ARG A N 1
ATOM 1169 C CA . ARG A 1 148 ? 15.029 6.501 -11.528 1.00 65.50 148 ARG A CA 1
ATOM 1170 C C . ARG A 1 148 ? 16.553 6.550 -11.567 1.00 65.50 148 ARG A C 1
ATOM 1172 O O . ARG A 1 148 ? 17.185 6.687 -10.518 1.00 65.50 148 ARG A O 1
ATOM 1179 N N . LEU A 1 149 ? 17.131 6.447 -12.762 1.00 70.44 149 LEU A N 1
ATOM 1180 C CA . LEU A 1 149 ? 18.572 6.581 -12.965 1.00 70.44 149 LEU A CA 1
ATOM 1181 C C . LEU A 1 149 ? 19.059 7.981 -12.577 1.00 70.44 149 LEU A C 1
ATOM 1183 O O . LEU A 1 149 ? 20.061 8.080 -11.881 1.00 70.44 149 LEU A O 1
ATOM 1187 N N . ASP A 1 150 ? 18.312 9.034 -12.898 1.00 74.19 150 ASP A N 1
ATOM 1188 C CA . ASP A 1 150 ? 18.602 10.423 -12.538 1.00 74.19 150 ASP A CA 1
ATOM 1189 C C . ASP A 1 150 ? 18.463 10.685 -11.049 1.00 74.19 150 ASP A C 1
ATOM 1191 O O . ASP A 1 150 ? 19.316 11.343 -10.462 1.00 74.19 150 ASP A O 1
ATOM 1195 N N . ILE A 1 151 ? 17.433 10.140 -10.402 1.00 76.19 151 ILE A N 1
ATOM 1196 C CA . ILE A 1 151 ? 17.296 10.204 -8.944 1.00 76.19 151 ILE A CA 1
ATOM 1197 C C . ILE A 1 151 ? 18.496 9.515 -8.281 1.00 76.19 151 ILE A C 1
ATOM 1199 O O . ILE A 1 151 ? 19.092 10.064 -7.353 1.00 76.19 151 ILE A O 1
ATOM 1203 N N . ASN A 1 152 ? 18.894 8.337 -8.770 1.00 80.31 152 ASN A N 1
ATOM 1204 C CA . ASN A 1 152 ? 20.060 7.620 -8.256 1.00 80.31 152 ASN A CA 1
ATOM 1205 C C . ASN A 1 152 ? 21.372 8.371 -8.527 1.00 80.31 152 ASN A C 1
ATOM 1207 O O . ASN A 1 152 ? 22.232 8.423 -7.647 1.00 80.31 152 ASN A O 1
ATOM 1211 N N . ARG A 1 153 ? 21.513 8.974 -9.710 1.00 83.31 153 ARG A N 1
ATOM 1212 C CA . ARG A 1 153 ? 22.645 9.814 -10.117 1.00 83.31 153 ARG A CA 1
ATOM 1213 C C . ARG A 1 153 ? 22.772 11.023 -9.192 1.00 83.31 153 ARG A C 1
ATOM 1215 O O . ARG A 1 153 ? 23.785 11.153 -8.513 1.00 83.31 153 ARG A O 1
ATOM 1222 N N . LYS A 1 154 ? 21.698 11.807 -9.041 1.00 87.19 154 LYS A N 1
ATOM 1223 C CA . LYS A 1 154 ? 21.611 12.957 -8.123 1.00 87.19 154 LYS A CA 1
ATOM 1224 C C . LYS A 1 154 ? 21.924 12.563 -6.683 1.00 87.19 154 LYS A C 1
ATOM 1226 O O . LYS A 1 154 ? 22.613 13.290 -5.975 1.00 87.19 154 LYS A O 1
ATOM 1231 N N . ARG A 1 155 ? 21.463 11.388 -6.238 1.00 85.88 155 ARG A N 1
ATOM 1232 C CA . ARG A 1 155 ? 21.791 10.863 -4.907 1.00 85.88 155 ARG A CA 1
ATOM 1233 C C . ARG A 1 155 ? 23.281 10.547 -4.764 1.00 85.88 155 ARG A C 1
ATOM 1235 O O . ARG A 1 155 ? 23.861 10.898 -3.742 1.00 85.88 155 ARG A O 1
ATOM 1242 N N . ARG A 1 156 ? 23.909 9.904 -5.756 1.00 88.06 156 ARG A N 1
ATOM 1243 C CA . ARG A 1 156 ? 25.361 9.638 -5.749 1.00 88.06 156 ARG A CA 1
ATOM 1244 C C . ARG A 1 156 ? 26.162 10.937 -5.733 1.00 88.06 156 ARG A C 1
ATOM 1246 O O . ARG A 1 156 ? 27.062 11.073 -4.912 1.00 88.06 156 ARG A O 1
ATOM 1253 N N . GLU A 1 157 ? 25.794 11.895 -6.578 1.00 91.12 157 GLU A N 1
ATOM 1254 C CA . GLU A 1 157 ? 26.412 13.224 -6.615 1.00 91.12 157 GLU A CA 1
ATOM 1255 C C . GLU A 1 157 ? 26.281 13.949 -5.274 1.00 91.12 157 GLU A C 1
ATOM 1257 O O . GLU A 1 157 ? 27.253 14.513 -4.779 1.00 91.12 157 GLU A O 1
ATOM 1262 N N . TYR A 1 158 ? 25.105 13.896 -4.644 1.00 92.06 158 TYR A N 1
ATOM 1263 C CA . TYR A 1 158 ? 24.894 14.470 -3.318 1.00 92.06 158 TYR A CA 1
ATOM 1264 C C . TYR A 1 158 ? 25.821 13.850 -2.266 1.00 92.06 158 TYR A C 1
ATOM 1266 O O . TYR A 1 158 ? 26.426 14.586 -1.488 1.00 92.06 158 TYR A O 1
ATOM 1274 N N . VAL A 1 159 ? 25.952 12.518 -2.258 1.00 91.69 159 VAL A N 1
ATOM 1275 C CA . VAL A 1 159 ? 26.827 11.786 -1.328 1.00 91.69 159 VAL A CA 1
ATOM 1276 C C . VAL A 1 159 ? 28.296 12.149 -1.545 1.00 91.69 159 VAL A C 1
ATOM 1278 O O . VAL A 1 159 ? 29.006 12.368 -0.568 1.00 91.69 159 VAL A O 1
ATOM 1281 N N . LEU A 1 160 ? 28.737 12.256 -2.802 1.00 93.25 160 LEU A N 1
ATOM 1282 C CA . LEU A 1 160 ? 30.097 12.682 -3.152 1.00 93.25 160 LEU A CA 1
ATOM 1283 C C . LEU A 1 160 ? 30.373 14.126 -2.713 1.00 93.25 160 LEU A C 1
ATOM 1285 O O . LEU A 1 160 ? 31.433 14.401 -2.163 1.00 93.25 160 LEU A O 1
ATOM 1289 N N . LYS A 1 161 ? 29.406 15.033 -2.899 1.00 94.38 161 LYS A N 1
ATOM 1290 C CA . LYS A 1 161 ? 29.510 16.436 -2.463 1.00 94.38 161 LYS A CA 1
ATOM 1291 C C . LYS A 1 161 ? 29.407 16.608 -0.941 1.00 94.38 161 LYS A C 1
ATOM 1293 O O . LYS A 1 161 ? 29.871 17.614 -0.421 1.00 94.38 161 LYS A O 1
ATOM 1298 N N . ASN A 1 162 ? 28.775 15.672 -0.223 1.00 92.56 162 ASN A N 1
ATOM 1299 C CA . ASN A 1 162 ? 28.477 15.796 1.212 1.00 92.56 162 ASN A CA 1
ATOM 1300 C C . ASN A 1 162 ? 28.792 14.507 2.004 1.00 92.56 162 ASN A C 1
ATOM 1302 O O . ASN A 1 162 ? 27.895 13.943 2.646 1.00 92.56 162 ASN A O 1
ATOM 1306 N N . PRO A 1 163 ? 30.050 14.033 2.016 1.00 92.75 163 PRO A N 1
ATOM 1307 C CA . PRO A 1 163 ? 30.399 12.752 2.629 1.00 92.75 163 PRO A CA 1
ATOM 1308 C C . PRO A 1 163 ? 30.163 12.733 4.146 1.00 92.75 163 PRO A C 1
ATOM 1310 O O . PRO A 1 163 ? 29.671 11.738 4.677 1.00 92.75 163 PRO A O 1
ATOM 1313 N N . GLU A 1 164 ? 30.447 13.832 4.850 1.00 92.88 164 GLU A N 1
ATOM 1314 C CA . GLU A 1 164 ? 30.289 13.905 6.310 1.00 92.88 164 GLU A CA 1
ATOM 1315 C C . GLU A 1 164 ? 28.818 13.928 6.749 1.00 92.88 164 GLU A C 1
ATOM 1317 O O . GLU A 1 164 ? 28.430 13.170 7.640 1.00 92.88 164 GLU A O 1
ATOM 1322 N N . LYS A 1 165 ? 27.959 14.690 6.054 1.00 89.81 165 LYS A N 1
ATOM 1323 C CA . LYS A 1 165 ? 26.506 14.700 6.321 1.00 89.81 165 LYS A CA 1
ATOM 1324 C C . LYS A 1 165 ? 25.883 13.326 6.090 1.00 89.81 165 LYS A C 1
ATOM 1326 O O . LYS A 1 165 ? 25.033 12.878 6.859 1.00 89.81 165 LYS A O 1
ATOM 1331 N N . GLU A 1 166 ? 26.322 12.630 5.045 1.00 91.38 166 GLU A N 1
ATOM 1332 C CA . GLU A 1 166 ? 25.867 11.274 4.756 1.00 91.38 166 GLU A CA 1
ATOM 1333 C C . GLU A 1 166 ? 26.347 10.276 5.828 1.00 91.38 166 GLU A C 1
ATOM 1335 O O . GLU A 1 166 ? 25.551 9.464 6.308 1.00 91.38 166 GLU A O 1
ATOM 1340 N N . LYS A 1 167 ? 27.614 10.350 6.270 1.00 89.25 167 LYS A N 1
ATOM 1341 C CA . LYS A 1 167 ? 28.128 9.534 7.388 1.00 89.25 167 LYS A CA 1
ATOM 1342 C C . LYS A 1 167 ? 27.321 9.766 8.668 1.00 89.25 167 LYS A C 1
ATOM 1344 O O . LYS A 1 167 ? 26.944 8.801 9.337 1.00 89.25 167 LYS A O 1
ATOM 1349 N N . GLU A 1 168 ? 27.029 11.018 9.006 1.00 92.25 168 GLU A N 1
ATOM 1350 C CA . GLU A 1 168 ? 26.247 11.376 10.191 1.00 92.25 168 GLU A CA 1
ATOM 1351 C C . GLU A 1 168 ? 24.799 10.869 10.102 1.00 92.25 168 GLU A C 1
ATOM 1353 O O . GLU A 1 168 ? 24.297 10.239 11.039 1.00 92.25 168 GLU A O 1
ATOM 1358 N N . SER A 1 169 ? 24.150 11.051 8.949 1.00 89.06 169 SER A N 1
ATOM 1359 C CA . SER A 1 169 ? 22.808 10.531 8.668 1.00 89.06 169 SER A CA 1
ATOM 1360 C C . SER A 1 169 ? 22.744 9.006 8.823 1.00 89.06 169 SER A C 1
ATOM 1362 O O . SER A 1 169 ? 21.864 8.479 9.516 1.00 89.06 169 SER A O 1
ATOM 1364 N N . ARG A 1 170 ? 23.734 8.278 8.281 1.00 87.06 170 ARG A N 1
ATOM 1365 C CA . ARG A 1 170 ? 23.856 6.820 8.462 1.00 87.06 170 ARG A CA 1
ATOM 1366 C C . ARG A 1 170 ? 24.013 6.441 9.933 1.00 87.06 170 ARG A C 1
ATOM 1368 O O . ARG A 1 170 ? 23.304 5.548 10.396 1.00 87.06 170 ARG A O 1
ATOM 1375 N N . LYS A 1 171 ? 24.876 7.134 10.688 1.00 89.94 171 LYS A N 1
ATOM 1376 C CA . LYS A 1 171 ? 25.049 6.913 12.138 1.00 89.94 171 LYS A CA 1
ATOM 1377 C C . LYS A 1 171 ? 23.752 7.173 12.911 1.00 89.94 171 LYS A C 1
ATOM 1379 O O . LYS A 1 171 ? 23.409 6.408 13.811 1.00 89.94 171 LYS A O 1
ATOM 1384 N N . LYS A 1 172 ? 23.005 8.229 12.574 1.00 91.00 172 LYS A N 1
ATOM 1385 C CA . LYS A 1 172 ? 21.708 8.556 13.192 1.00 91.00 172 LYS A CA 1
ATOM 1386 C C . LYS A 1 172 ? 20.661 7.477 12.910 1.00 91.00 172 LYS A C 1
ATOM 1388 O O . LYS A 1 172 ? 20.000 7.022 13.840 1.00 91.00 172 LYS A O 1
ATOM 1393 N N . SER A 1 173 ? 20.561 7.024 11.661 1.00 87.81 173 SER A N 1
ATOM 1394 C CA . SER A 1 173 ? 19.671 5.924 11.267 1.00 87.81 173 SER A CA 1
ATOM 1395 C C . SER A 1 173 ? 20.027 4.614 11.977 1.00 87.81 173 SER A C 1
ATOM 1397 O O . SER A 1 173 ? 19.143 3.941 12.508 1.00 87.81 173 SER A O 1
ATOM 1399 N N . TYR A 1 174 ? 21.321 4.281 12.055 1.00 82.94 174 TYR A N 1
ATOM 1400 C CA . TYR A 1 174 ? 21.794 3.089 12.757 1.00 82.94 174 TYR A CA 1
ATOM 1401 C C . TYR A 1 174 ? 21.450 3.132 14.245 1.00 82.94 174 TYR A C 1
ATOM 1403 O O . TYR A 1 174 ? 20.899 2.165 14.753 1.00 82.94 174 TYR A O 1
ATOM 1411 N N . ARG A 1 175 ? 21.706 4.258 14.930 1.00 87.75 175 ARG A N 1
ATOM 1412 C CA . ARG A 1 175 ? 21.355 4.435 16.349 1.00 87.75 175 ARG A CA 1
ATOM 1413 C C . ARG A 1 175 ? 19.855 4.282 16.591 1.00 87.75 175 ARG A C 1
ATOM 1415 O O . ARG A 1 175 ? 19.471 3.516 17.465 1.00 87.75 175 ARG A O 1
ATOM 1422 N N . LYS A 1 176 ? 19.020 4.947 15.784 1.00 87.69 176 LYS A N 1
ATOM 1423 C CA . LYS A 1 176 ? 17.554 4.898 15.917 1.00 87.69 176 LYS A CA 1
ATOM 1424 C C . LYS A 1 176 ? 16.991 3.484 15.747 1.00 87.69 176 LYS A C 1
ATOM 1426 O O . LYS A 1 176 ? 16.037 3.125 16.419 1.00 87.69 176 LYS A O 1
ATOM 1431 N N . ASN A 1 177 ? 17.571 2.699 14.842 1.00 86.81 177 ASN A N 1
ATOM 1432 C CA . ASN A 1 177 ? 17.067 1.372 14.486 1.00 86.81 177 ASN A CA 1
ATOM 1433 C C . ASN A 1 177 ? 17.910 0.231 15.080 1.00 86.81 177 ASN A C 1
ATOM 1435 O O . ASN A 1 177 ? 17.776 -0.909 14.638 1.00 86.81 177 ASN A O 1
ATOM 1439 N N . ARG A 1 178 ? 18.817 0.523 16.024 1.00 85.38 178 ARG A N 1
ATOM 1440 C CA . ARG A 1 178 ? 19.831 -0.430 16.498 1.00 85.38 178 ARG A CA 1
ATOM 1441 C C . ARG A 1 178 ? 19.203 -1.658 17.142 1.00 85.38 178 ARG A C 1
ATOM 1443 O O . ARG A 1 178 ? 19.568 -2.771 16.786 1.00 85.38 178 ARG A O 1
ATOM 1450 N N . GLU A 1 179 ? 18.280 -1.448 18.072 1.00 83.56 179 GLU A N 1
ATOM 1451 C CA . GLU A 1 179 ? 17.630 -2.521 18.833 1.00 83.56 179 GLU A CA 1
ATOM 1452 C C . GLU A 1 179 ? 16.837 -3.437 17.914 1.00 83.56 179 GLU A C 1
ATOM 1454 O O . GLU A 1 179 ? 17.116 -4.631 17.863 1.00 83.56 179 GLU A O 1
ATOM 1459 N N . LYS A 1 180 ? 15.972 -2.847 17.082 1.00 84.94 180 LYS A N 1
ATOM 1460 C CA . LYS A 1 180 ? 15.217 -3.581 16.069 1.00 84.94 180 LYS A CA 1
ATOM 1461 C C . LYS A 1 180 ? 16.127 -4.367 15.124 1.00 84.94 180 LYS A C 1
ATOM 1463 O O . LYS A 1 180 ? 15.870 -5.525 14.856 1.00 84.94 180 LYS A O 1
ATOM 1468 N N . ARG A 1 181 ? 17.241 -3.787 14.661 1.00 82.62 181 ARG A N 1
ATOM 1469 C CA . ARG A 1 181 ? 18.206 -4.517 13.819 1.00 82.62 181 ARG A CA 1
ATOM 1470 C C . ARG A 1 181 ? 18.856 -5.696 14.537 1.00 82.62 181 ARG A C 1
ATOM 1472 O O . ARG A 1 181 ? 19.120 -6.709 13.900 1.00 82.62 181 ARG A O 1
ATOM 1479 N N . ILE A 1 182 ? 19.176 -5.554 15.821 1.00 87.69 182 ILE A N 1
ATOM 1480 C CA . ILE A 1 182 ? 19.747 -6.645 16.620 1.00 87.69 182 ILE A CA 1
ATOM 1481 C C . ILE A 1 182 ? 18.708 -7.749 16.805 1.00 87.69 182 ILE A C 1
ATOM 1483 O O . ILE A 1 182 ? 19.051 -8.919 16.683 1.00 87.69 182 ILE A O 1
ATOM 1487 N N . GLU A 1 183 ? 17.460 -7.385 17.078 1.00 87.69 183 GLU A N 1
ATOM 1488 C CA . GLU A 1 183 ? 16.337 -8.312 17.196 1.00 87.69 183 GLU A CA 1
ATOM 1489 C C . GLU A 1 183 ? 16.070 -9.046 15.879 1.00 87.69 183 GLU A C 1
ATOM 1491 O O . GLU A 1 183 ? 16.146 -10.272 15.860 1.00 87.69 183 GLU A O 1
ATOM 1496 N N . ASP A 1 184 ? 15.919 -8.313 14.771 1.00 83.38 184 ASP A N 1
ATOM 1497 C CA . ASP A 1 184 ? 15.753 -8.864 13.422 1.00 83.38 184 ASP A CA 1
ATOM 1498 C C . ASP A 1 184 ? 16.902 -9.837 13.089 1.00 83.38 184 ASP A C 1
ATOM 1500 O O . ASP A 1 184 ? 16.676 -10.929 12.572 1.00 83.38 184 ASP A O 1
ATOM 1504 N N . MET A 1 185 ? 18.153 -9.484 13.422 1.00 84.81 185 MET A N 1
ATOM 1505 C CA . MET A 1 185 ? 19.314 -10.358 13.200 1.00 84.81 185 MET A CA 1
ATOM 1506 C C . MET A 1 185 ? 19.339 -11.573 14.130 1.00 84.81 185 MET A C 1
ATOM 1508 O O . MET A 1 185 ? 19.757 -12.649 13.707 1.00 84.81 185 MET A O 1
ATOM 1512 N N . ARG A 1 186 ? 18.910 -11.441 15.391 1.00 86.19 186 ARG A N 1
ATOM 1513 C CA . ARG A 1 186 ? 18.776 -12.577 16.319 1.00 86.19 186 ARG A CA 1
ATOM 1514 C C . ARG A 1 186 ? 17.712 -13.544 15.825 1.00 86.19 186 ARG A C 1
ATOM 1516 O O . ARG A 1 186 ? 17.948 -14.750 15.832 1.00 86.19 186 ARG A O 1
ATOM 1523 N N . GLU A 1 187 ? 16.574 -13.026 15.383 1.00 83.88 187 GLU A N 1
ATOM 1524 C CA . GLU A 1 187 ? 15.472 -13.817 14.853 1.00 83.88 187 GLU A CA 1
ATOM 1525 C C . GLU A 1 187 ? 15.864 -14.500 13.542 1.00 83.88 187 GLU A C 1
ATOM 1527 O O . GLU A 1 187 ? 15.711 -15.716 13.416 1.00 83.88 187 GLU A O 1
ATOM 1532 N N . TYR A 1 188 ? 16.479 -13.761 12.616 1.00 79.06 188 TYR A N 1
ATOM 1533 C CA . TYR A 1 188 ? 17.031 -14.318 11.385 1.00 79.06 188 TYR A CA 1
ATOM 1534 C C . TYR A 1 188 ? 18.053 -15.421 11.675 1.00 79.06 188 TYR A C 1
ATOM 1536 O O . TYR A 1 188 ? 17.932 -16.519 11.142 1.00 79.06 188 TYR A O 1
ATOM 1544 N N . ASN A 1 189 ? 19.025 -15.180 12.564 1.00 82.75 189 ASN A N 1
ATOM 1545 C CA . ASN A 1 189 ? 20.033 -16.179 12.928 1.00 82.75 189 ASN A CA 1
ATOM 1546 C C . ASN A 1 189 ? 19.411 -17.405 13.602 1.00 82.75 189 ASN A C 1
ATOM 1548 O O . ASN A 1 189 ? 19.855 -18.522 13.350 1.00 82.75 189 ASN A O 1
ATOM 1552 N N . LYS A 1 190 ? 18.375 -17.224 14.428 1.00 81.94 190 LYS A N 1
ATOM 1553 C CA . LYS A 1 190 ? 17.627 -18.325 15.045 1.00 81.94 190 LYS A CA 1
ATOM 1554 C C . LYS A 1 190 ? 16.938 -19.174 13.978 1.00 81.94 190 LYS A C 1
ATOM 1556 O O . LYS A 1 190 ? 17.114 -20.389 13.975 1.00 81.94 190 LYS A O 1
ATOM 1561 N N . GLN A 1 191 ? 16.211 -18.545 13.054 1.00 84.62 191 GLN A N 1
ATOM 1562 C CA . GLN A 1 191 ? 15.519 -19.236 11.963 1.00 84.62 191 GLN A CA 1
ATOM 1563 C C . GLN A 1 191 ? 16.505 -19.913 10.999 1.00 84.62 191 GLN A C 1
ATOM 1565 O O . GLN A 1 191 ? 16.306 -21.062 10.610 1.00 84.62 191 GLN A O 1
ATOM 1570 N N . TYR A 1 192 ? 17.595 -19.231 10.646 1.00 84.31 192 TYR A N 1
ATOM 1571 C CA . TYR A 1 192 ? 18.658 -19.760 9.796 1.00 84.31 192 TYR A CA 1
ATOM 1572 C C . TYR A 1 192 ? 19.346 -20.962 10.451 1.00 84.31 192 TYR A C 1
ATOM 1574 O O . TYR A 1 192 ? 19.473 -22.015 9.832 1.00 84.31 192 TYR A O 1
ATOM 1582 N N . TYR A 1 193 ? 19.728 -20.847 11.727 1.00 73.44 193 TYR A N 1
ATOM 1583 C CA . TYR A 1 193 ? 20.334 -21.950 12.468 1.00 73.44 193 TYR A CA 1
ATOM 1584 C C . TYR A 1 193 ? 19.383 -23.137 12.602 1.00 73.44 193 TYR A C 1
ATOM 1586 O O . TYR A 1 193 ? 19.829 -24.268 12.484 1.00 73.44 193 TYR A O 1
ATOM 1594 N N . GLN A 1 194 ? 18.083 -22.909 12.815 1.00 77.50 194 GLN A N 1
ATOM 1595 C CA . GLN A 1 194 ? 17.088 -23.984 12.855 1.00 77.50 194 GLN A CA 1
ATOM 1596 C C . GLN A 1 194 ? 16.982 -24.718 11.513 1.00 77.50 194 GLN A C 1
ATOM 1598 O O . GLN A 1 194 ? 17.018 -25.946 11.499 1.00 77.50 194 GLN A O 1
ATOM 1603 N N . LYS A 1 195 ? 16.914 -23.984 10.395 1.00 83.94 195 LYS A N 1
ATOM 1604 C CA . LYS A 1 195 ? 16.822 -24.564 9.043 1.00 83.94 195 LYS A CA 1
ATOM 1605 C C . LYS A 1 195 ? 18.090 -25.310 8.626 1.00 83.94 195 LYS A C 1
ATOM 1607 O O . LYS A 1 195 ? 17.998 -26.386 8.052 1.00 83.94 195 LYS A O 1
ATOM 1612 N N . HIS A 1 196 ? 19.261 -24.776 8.964 1.00 82.69 196 HIS A N 1
ATOM 1613 C CA . HIS A 1 196 ? 20.562 -25.321 8.556 1.00 82.69 196 HIS A CA 1
ATOM 1614 C C . HIS A 1 196 ? 21.276 -26.083 9.684 1.00 82.69 196 HIS A C 1
ATOM 1616 O O . HIS A 1 196 ? 22.482 -26.317 9.619 1.00 82.69 196 HIS A O 1
ATOM 1622 N N . ARG A 1 197 ? 20.558 -26.477 10.747 1.00 80.88 197 ARG A N 1
ATOM 1623 C CA . ARG A 1 197 ? 21.155 -27.051 11.967 1.00 80.88 197 ARG A CA 1
ATOM 1624 C C . ARG A 1 197 ? 22.010 -28.278 11.671 1.00 80.88 197 ARG A C 1
ATOM 1626 O O . ARG A 1 197 ? 23.119 -28.390 12.184 1.00 80.88 197 ARG A O 1
ATOM 1633 N N . ILE A 1 198 ? 21.474 -29.194 10.868 1.00 79.38 198 ILE A N 1
ATOM 1634 C CA . ILE A 1 198 ? 22.121 -30.466 10.529 1.00 79.38 198 ILE A CA 1
ATOM 1635 C C . ILE A 1 198 ? 23.401 -30.201 9.731 1.00 79.38 198 ILE A C 1
ATOM 1637 O O . ILE A 1 198 ? 24.459 -30.692 10.110 1.00 79.38 198 ILE A O 1
ATOM 1641 N N . GLU A 1 199 ? 23.336 -29.342 8.713 1.00 83.31 199 GLU A N 1
ATOM 1642 C CA . GLU A 1 199 ? 24.488 -28.949 7.889 1.00 83.31 199 GLU A CA 1
ATOM 1643 C C . GLU A 1 199 ? 25.584 -28.260 8.712 1.00 83.31 199 GLU A C 1
ATOM 1645 O O . GLU A 1 199 ? 26.770 -28.542 8.544 1.00 83.31 199 GLU A O 1
ATOM 1650 N N . ILE A 1 200 ? 25.200 -27.368 9.632 1.00 83.50 200 ILE A N 1
ATOM 1651 C CA . ILE A 1 200 ? 26.139 -26.658 10.510 1.00 83.50 200 ILE A CA 1
ATOM 1652 C C . ILE A 1 200 ? 26.832 -27.638 11.466 1.00 83.50 200 ILE A C 1
ATOM 1654 O O . ILE A 1 200 ? 28.038 -27.525 11.689 1.00 83.50 200 ILE A O 1
ATOM 1658 N N . LEU A 1 201 ? 26.096 -28.597 12.037 1.00 83.00 201 LEU A N 1
ATOM 1659 C CA . LEU A 1 201 ? 26.664 -29.613 12.926 1.00 83.00 201 LEU A CA 1
ATOM 1660 C C . LEU A 1 201 ? 27.558 -30.602 12.170 1.00 83.00 201 LEU A C 1
ATOM 1662 O O . LEU A 1 201 ? 28.618 -30.947 12.686 1.00 83.00 201 LEU A O 1
ATOM 1666 N N . HIS A 1 202 ? 27.176 -31.000 10.954 1.00 83.69 202 HIS A N 1
ATOM 1667 C CA . HIS A 1 202 ? 27.991 -31.850 10.086 1.00 83.69 202 HIS A CA 1
ATOM 1668 C C . HIS A 1 202 ? 29.310 -31.158 9.734 1.00 83.69 202 HIS A C 1
ATOM 1670 O O . HIS A 1 202 ? 30.372 -31.675 10.057 1.00 83.69 202 HIS A O 1
ATOM 1676 N N . LYS A 1 203 ? 29.258 -29.909 9.244 1.00 84.19 203 LYS A N 1
ATOM 1677 C CA . LYS A 1 203 ? 30.462 -29.102 8.975 1.00 84.19 203 LYS A CA 1
ATOM 1678 C C . LYS A 1 203 ? 31.360 -28.952 10.200 1.00 84.19 203 LYS A C 1
ATOM 1680 O O . LYS A 1 203 ? 32.578 -28.975 10.070 1.00 84.19 203 LYS A O 1
ATOM 1685 N N . LYS A 1 204 ? 30.789 -28.784 11.397 1.00 81.38 204 LYS A N 1
ATOM 1686 C CA . LYS A 1 204 ? 31.578 -28.702 12.637 1.00 81.38 204 LYS A CA 1
ATOM 1687 C C . LYS A 1 204 ? 32.255 -30.025 12.990 1.00 81.38 204 LYS A C 1
ATOM 1689 O O . LYS A 1 204 ? 33.388 -29.985 13.460 1.00 81.38 204 LYS A O 1
ATOM 1694 N N . LYS A 1 205 ? 31.584 -31.163 12.783 1.00 82.38 205 LYS A N 1
ATOM 1695 C CA . LYS A 1 205 ? 32.190 -32.491 12.960 1.00 82.38 205 LYS A CA 1
ATOM 1696 C C . LYS A 1 205 ? 33.304 -32.723 11.942 1.00 82.38 205 LYS A C 1
ATOM 1698 O O . LYS A 1 205 ? 34.398 -33.075 12.356 1.00 82.38 205 LYS A O 1
ATOM 1703 N N . ASP A 1 206 ? 33.068 -32.408 10.671 1.00 76.44 206 ASP A N 1
ATOM 1704 C CA . ASP A 1 206 ? 34.065 -32.545 9.602 1.00 76.44 206 ASP A CA 1
ATOM 1705 C C . ASP A 1 206 ? 35.307 -31.684 9.865 1.00 76.44 206 ASP A C 1
ATOM 1707 O O . ASP A 1 206 ? 36.431 -32.117 9.638 1.00 76.44 206 ASP A O 1
ATOM 1711 N N . MET A 1 207 ? 35.122 -30.457 10.364 1.00 74.88 207 MET A N 1
ATOM 1712 C CA . MET A 1 207 ? 36.235 -29.574 10.725 1.00 74.88 207 MET A CA 1
ATOM 1713 C C . MET A 1 207 ? 37.039 -30.101 11.919 1.00 74.88 207 MET A C 1
ATOM 1715 O O . MET A 1 207 ? 38.255 -29.944 11.916 1.00 74.88 207 MET A O 1
ATOM 1719 N N . ARG A 1 208 ? 36.385 -30.724 12.913 1.00 73.94 208 ARG A N 1
ATOM 1720 C CA . ARG A 1 208 ? 37.067 -31.363 14.054 1.00 73.94 208 ARG A CA 1
ATOM 1721 C C . ARG A 1 208 ? 37.836 -32.612 13.631 1.00 73.94 208 ARG A C 1
ATOM 1723 O O . ARG A 1 208 ? 39.009 -32.726 13.958 1.00 73.94 208 ARG A O 1
ATOM 1730 N N . PHE A 1 209 ? 37.220 -33.470 12.820 1.00 67.44 209 PHE A N 1
ATOM 1731 C CA . PHE A 1 209 ? 37.888 -34.636 12.235 1.00 67.44 209 PHE A CA 1
ATOM 1732 C C . PHE A 1 209 ? 39.131 -34.228 11.437 1.00 67.44 209 PHE A C 1
ATOM 1734 O O . PHE A 1 209 ? 40.214 -34.745 11.666 1.00 67.44 209 PHE A O 1
ATOM 1741 N N . LYS A 1 210 ? 39.016 -33.208 10.578 1.00 69.75 210 LYS A N 1
ATOM 1742 C CA . LYS A 1 210 ? 40.153 -32.689 9.800 1.00 69.75 210 LYS A CA 1
ATOM 1743 C C . LYS A 1 210 ? 41.244 -32.021 10.636 1.00 69.75 210 LYS A C 1
ATOM 1745 O O . LYS A 1 210 ? 42.359 -31.879 10.141 1.00 69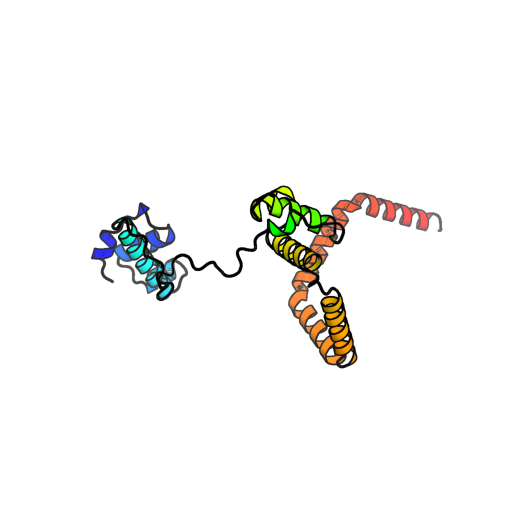.75 210 LYS A O 1
ATOM 1750 N N . SER A 1 211 ? 40.931 -31.526 11.835 1.00 63.81 211 SER A N 1
ATOM 1751 C CA . SER A 1 211 ? 41.953 -31.020 12.760 1.00 63.81 211 SER A CA 1
ATOM 1752 C C . SER A 1 211 ? 42.636 -32.141 13.535 1.00 63.81 211 SER A C 1
ATOM 1754 O O . SER A 1 211 ? 43.814 -32.010 13.828 1.00 63.81 211 SER A O 1
ATOM 1756 N N . GLU A 1 212 ? 41.924 -33.232 13.822 1.00 66.56 212 GLU A N 1
ATOM 1757 C CA . GLU A 1 212 ? 42.455 -34.412 14.514 1.00 66.56 212 GLU A CA 1
ATOM 1758 C C . GLU A 1 212 ? 43.308 -35.289 13.582 1.00 66.56 212 GLU A C 1
ATOM 1760 O O . GLU A 1 212 ? 44.338 -35.780 14.009 1.00 66.56 212 GLU A O 1
ATOM 1765 N N . GLU A 1 213 ? 42.971 -35.402 12.291 1.00 61.97 213 GLU A N 1
ATOM 1766 C CA . GLU A 1 213 ? 43.806 -36.084 11.277 1.00 61.97 213 GLU A CA 1
ATOM 1767 C C . GLU A 1 213 ? 45.113 -35.341 10.935 1.00 61.97 213 GLU A C 1
ATOM 1769 O O . GLU A 1 213 ? 45.979 -35.882 10.250 1.00 61.97 213 GLU A O 1
ATOM 1774 N N . LYS A 1 214 ? 45.238 -34.073 11.344 1.00 56.22 214 LYS A N 1
ATOM 1775 C CA . LYS A 1 214 ? 46.413 -33.221 11.088 1.00 56.22 214 LYS A CA 1
ATOM 1776 C C . LYS A 1 214 ? 47.323 -33.049 12.311 1.00 56.22 214 LYS A C 1
ATOM 1778 O O . LYS A 1 214 ? 48.305 -32.311 12.205 1.00 56.22 214 LYS A O 1
ATOM 1783 N N . SER A 1 215 ? 46.987 -33.673 13.439 1.00 50.66 215 SER A N 1
ATOM 1784 C CA . SER A 1 215 ? 47.820 -33.776 14.645 1.00 50.66 215 SER A CA 1
ATOM 1785 C C . SER A 1 215 ? 48.411 -35.171 14.753 1.00 50.66 215 SER A C 1
ATOM 1787 O O . SER A 1 215 ? 49.558 -35.244 15.237 1.00 50.66 215 SER A O 1
#

Mean predicted aligned error: 19.05 Å

InterPro domains:
  IPR000792 Transcription regulator LuxR, C-terminal [PR00038] (97-111)
  IPR000792 Transcription regulator LuxR, C-terminal [PR00038] (111-127)
  IPR000792 Transcription regulator LuxR, C-terminal [SM00421] (94-151)
  IPR013249 RNA polymerase sigma factor 70, region 4 type 2 [PF08281] (11-54)
  IPR013249 RNA polymerase sigma factor 70, region 4 type 2 [PF08281] (97-139)
  IPR013324 RNA polymerase sigma factor, region 3/4-like [SSF88659] (4-54)
  IPR016032 Signal transduction response regulator, C-terminal effector [SSF46894] (90-140)
  IPR036388 Winged helix-like DNA-binding domain superfamily [G3DSA:1.10.10.10] (1-58)
  IPR036388 Winged helix-like DNA-binding domain superfamily [G3DSA:1.10.10.10] (91-159)

Secondary structure (DSSP, 8-state):
--HHHHHT--GGGS-HHHHHHHHHHHTT--HHHHHHHHTS-HHHHHHHHHHHHHHHHHHHSS-------TT----S----TT---SGGGSSS--TTS-HHHHHHHHHHHTT--HHHHHHHHT--HHHHHHHHHHHHHHHTT---HHHHHHHHHHHHHHHHH-HHHHHHHHHHHHHHTHHHHHHHHHHHHHHHHHHTHHHHHHHHHHHHHHHHTT-

Foldseek 3Di:
DPLVLLVPFDLVQADPLLNQLSVCVNVVDQLCVSCVVVVHHSVVSVVSPVVSSVSRVCVVDVDDPPPPPPPPDPPPPPPPPDPPDLCVVVPFDQPQADPVLVLLSVVVSVPDDLVRVCVVVVHDSVVSVVSPVQSVCSRVVNRDPVVVVVVVVVVVVVCVVCVPVVVVVVVVVCVVCVVVVVVVVVVVVVVVCVVCVVVVVVVVVVVVVVVVVVD

Radius of gyration: 30.73 Å; Cα contacts (8 Å, |Δi|>4): 104; chains: 1; bounding box: 83×58×67 Å

Solvent-accessible surface area (backbone atoms only — not comparable to full-atom values): 12573 Å² total; per-residue (Å²): 132,73,64,70,69,60,72,74,51,63,61,87,82,42,53,72,76,34,40,54,57,46,52,46,45,72,75,66,49,50,53,59,55,51,8,64,76,72,75,44,54,41,66,54,45,53,50,38,51,53,50,44,55,51,55,47,51,44,65,75,38,96,52,72,76,75,74,81,61,76,83,71,67,90,58,71,82,64,75,62,98,69,79,70,74,45,68,79,55,72,83,54,80,58,81,89,38,54,74,70,30,37,54,55,45,51,48,42,53,75,63,52,49,59,62,59,50,17,68,76,68,75,43,57,54,66,57,51,54,52,36,49,52,52,38,48,23,55,76,67,74,68,51,54,67,61,56,58,52,46,52,53,47,53,50,51,52,48,41,72,77,34,53,65,62,48,52,51,50,51,52,52,52,46,64,76,43,39,66,60,52,52,50,53,50,50,52,47,49,50,54,50,45,64,75,41,41,66,62,54,52,49,53,52,50,53,52,49,52,58,53,59,78,72,109

pLDDT: mean 81.07, std 14.96, range [37.69, 95.5]

Nearest PDB structures (foldseek):
  8hnp-assembly1_B  TM=8.972E-01  e=1.847E-01  Thermococcus onnurineus NA1
  6eo2-assembly1_A  TM=7.830E-01  e=2.068E-01  Salmonella enterica subsp. enterica serovar Typhimurium
  4zms-assembly1_B  TM=8.134E-01  e=3.437E-01  Streptococcus pneumoniae R6
  5xt2-assembly5_E  TM=7.766E-01  e=8.486E-01  Bradyrhizobium japonicum
  6dvb-assembly1_F  TM=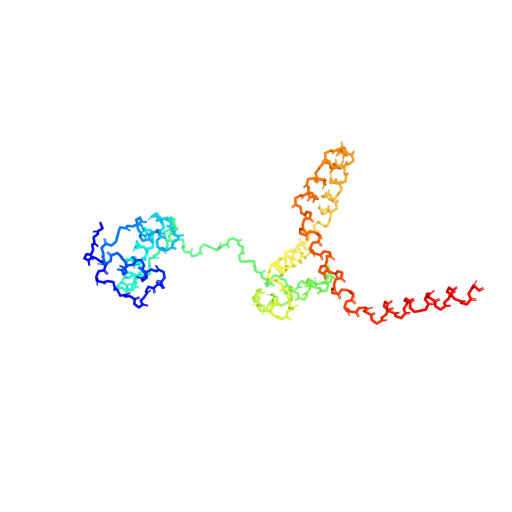3.886E-01  e=4.309E-01  Mycobacterium tuberculosis H37Rv

Sequence (215 aa):
MNTEQLKELNLELLTERQKDAVLMALEGKSQTEIGKLMGVTKQNVSALIKKAIERNSRSKTKECPKHHTGKRRSISPSPSPRRRNYDDYKIKDFSVLSPREREVISLKVEGLTHRQISDRLGISTNCIGVLLQRARGKLDGTYHDGLRLDINRKRREYVLKNPEKEKESRKKSYRKNREKRIEDMREYNKQYYQKHRIEILHKKKDMRFKSEEKS

Organism: NCBI:txid1531